Protein AF-W6U6S0-F1 (afdb_monomer_lite)

Organism: Echinococcus granulosus (NCBI:txid6210)

Secondary structure (DSSP, 8-state):
-PPEEP-STT--PEE-S--EE-TTT--EE-GGGSS--HHHHHHHTTTS----HHHHTT---S----------PPP--PPPS--SPEEEE-S-HHHHHHHHHHH-GGGTTTEEEE---------SSHHHHHHHHHHHHHHHHTS-EEE----EE-GGGTT-EETTHHHHHHHHHHHHHHHTTTS---

InterPro domains:
  IPR002637 RdgB/HAM1 [PF01725] (88-170)
  IPR002637 RdgB/HAM1 [PTHR11067] (85-178)
  IPR011011 Zinc finger, FYVE/PHD-type [SSF57903] (11-62)
  IPR029001 Inosine triphosphate pyrophosphatase-like [G3DSA:3.90.950.10] (84-182)
  IPR029001 Inosine triphosphate pyrophosphatase-like [SSF52972] (84-177)

Sequence (186 aa):
MSGISCGRVGCQFPIKSDRIVCCECSTAFHPECSDLCPEDYATKCGKGDWYCAICTAATTPIGDCAIGVATAKRTDAAPPPHLLPISYVTSNPNKLRETMEILGKEYVGMLRQVDVELAEYQGSSAEEIARVKCEQAARMVGGAVLVEDTCLAFDALKGLPGPYIKWFLRAVGPEELGVWLEVDIC

Foldseek 3Di:
DDAQFAPQVPGPDGDDDFWAAALVPRGTHDPVSAPDDPVVSVVRRPPSPDHGPVRVVVDDDPDDDDDDDDDDDDDPDDDDDAQDAAEEEDPDVVVVVVVDVVVDPVCPNRHDYDHDDFDQDDDPAPVVRLVVRLVVVCVVVVDHYDYDADFDADVVVVGPPGSCVVVVCVPQNPVVVVVVVVPDPD

Structure (mmCIF, N/CA/C/O backbone):
data_AF-W6U6S0-F1
#
_entry.id   AF-W6U6S0-F1
#
loop_
_atom_site.group_PDB
_atom_site.id
_atom_site.type_symbol
_atom_site.label_atom_id
_atom_site.label_alt_id
_atom_site.label_comp_id
_atom_site.label_asym_id
_atom_site.label_entity_id
_atom_site.label_seq_id
_atom_site.pdbx_PDB_ins_code
_atom_site.Cartn_x
_atom_site.Cartn_y
_atom_site.Cartn_z
_atom_site.occupancy
_atom_site.B_iso_or_equiv
_atom_site.auth_seq_id
_atom_site.auth_comp_id
_atom_site.auth_asym_id
_atom_site.auth_atom_id
_atom_site.pdbx_PDB_model_num
ATOM 1 N N . MET A 1 1 ? -33.539 -5.412 1.067 1.00 46.12 1 MET A N 1
ATOM 2 C CA . MET A 1 1 ? -33.563 -5.585 2.534 1.00 46.12 1 MET A CA 1
ATOM 3 C C . MET A 1 1 ? -32.527 -4.641 3.110 1.00 46.12 1 MET A C 1
ATOM 5 O O . MET A 1 1 ? -31.366 -4.759 2.743 1.00 46.12 1 MET A O 1
ATOM 9 N N . SER A 1 2 ? -32.946 -3.650 3.893 1.00 53.91 2 SER A N 1
ATOM 10 C CA . SER A 1 2 ? -32.040 -2.665 4.492 1.00 53.91 2 SER A CA 1
ATOM 11 C C . SER A 1 2 ? -31.115 -3.373 5.485 1.00 53.91 2 SER A C 1
ATOM 13 O O . SER A 1 2 ? -31.597 -3.999 6.426 1.00 53.91 2 SER A O 1
ATOM 15 N N . GLY A 1 3 ? -29.806 -3.357 5.225 1.00 66.75 3 GLY A N 1
ATOM 16 C CA . GLY A 1 3 ? -28.811 -3.979 6.099 1.00 66.75 3 GLY A CA 1
ATOM 17 C C . GLY A 1 3 ? -28.733 -3.275 7.454 1.00 66.75 3 GLY A C 1
ATOM 18 O O . GLY A 1 3 ? -29.038 -2.089 7.562 1.00 66.75 3 GLY A O 1
ATOM 19 N N . ILE A 1 4 ? -28.323 -4.003 8.491 1.00 80.44 4 ILE A N 1
ATOM 20 C CA . ILE A 1 4 ? -28.114 -3.433 9.826 1.00 80.44 4 ILE A CA 1
ATOM 21 C C . ILE A 1 4 ? -26.820 -2.614 9.789 1.00 80.44 4 ILE A C 1
ATOM 23 O O . ILE A 1 4 ? -25.780 -3.117 9.363 1.00 80.44 4 ILE A O 1
ATOM 27 N N . SER A 1 5 ? -26.883 -1.353 10.208 1.00 84.62 5 SER A N 1
ATOM 28 C CA . SER A 1 5 ? -25.716 -0.473 10.297 1.00 84.62 5 SER A CA 1
ATOM 29 C C . SER A 1 5 ? -24.920 -0.741 11.572 1.00 84.62 5 SER A C 1
ATOM 31 O O . SER A 1 5 ? -25.499 -0.975 12.634 1.00 84.62 5 SER A O 1
ATOM 33 N N . CYS A 1 6 ? -23.596 -0.658 11.478 1.00 86.50 6 CYS A N 1
ATOM 34 C CA . CYS A 1 6 ? -22.720 -0.731 12.639 1.00 86.50 6 CYS A CA 1
ATOM 35 C C . CYS A 1 6 ? -22.808 0.537 13.500 1.00 86.50 6 CYS A C 1
ATOM 37 O O . CYS A 1 6 ? -22.855 1.648 12.979 1.00 86.50 6 CYS A O 1
ATOM 39 N N . GLY A 1 7 ? -22.788 0.368 14.822 1.00 81.31 7 GLY A N 1
ATOM 40 C CA . GLY A 1 7 ? -22.775 1.458 15.799 1.00 81.31 7 GLY A CA 1
ATOM 41 C C . GLY A 1 7 ? -21.436 2.164 15.990 1.00 81.31 7 GLY A C 1
ATOM 42 O O . GLY A 1 7 ? -21.367 3.134 16.743 1.00 81.31 7 GLY A O 1
ATOM 43 N N . ARG A 1 8 ? -20.354 1.681 15.367 1.00 84.19 8 ARG A N 1
ATOM 44 C CA . ARG A 1 8 ? -19.037 2.312 15.473 1.00 84.19 8 ARG A CA 1
ATOM 45 C C . ARG A 1 8 ? -19.048 3.619 14.697 1.00 84.19 8 ARG A C 1
ATOM 47 O O . ARG A 1 8 ? -19.345 3.639 13.503 1.00 84.19 8 ARG A O 1
ATOM 54 N N . VAL A 1 9 ? -18.666 4.701 15.369 1.00 78.44 9 VAL A N 1
ATOM 55 C CA . VAL A 1 9 ? -18.512 6.016 14.741 1.00 78.44 9 VAL A CA 1
ATOM 56 C C . VAL A 1 9 ? -17.564 5.895 13.543 1.00 78.44 9 VAL A C 1
ATOM 58 O O . VAL A 1 9 ? -16.440 5.420 13.685 1.00 78.44 9 VAL A O 1
ATOM 61 N N . GLY A 1 10 ? -18.038 6.290 12.359 1.00 74.19 10 GLY A N 1
ATOM 62 C CA . GLY A 1 10 ? -17.271 6.249 11.110 1.00 74.19 10 GLY A CA 1
ATOM 63 C C . GLY A 1 10 ? -17.350 4.940 10.313 1.00 74.19 10 GLY A C 1
ATOM 64 O O . GLY A 1 10 ? -16.877 4.913 9.178 1.00 74.19 10 GLY A O 1
ATOM 65 N N . CYS A 1 11 ? -17.971 3.873 10.829 1.00 77.56 11 CYS A N 1
ATOM 66 C CA . CYS A 1 11 ? -18.171 2.647 10.052 1.00 77.56 11 CYS A CA 1
ATOM 67 C C . CYS A 1 11 ? -19.321 2.818 9.046 1.00 77.56 11 CYS A C 1
ATOM 69 O O . CYS A 1 11 ? -20.456 3.094 9.428 1.00 77.56 11 CYS A O 1
ATOM 71 N N . GLN A 1 12 ? -19.031 2.639 7.753 1.00 82.50 12 GLN A N 1
ATOM 72 C CA . GLN A 1 12 ? -20.012 2.780 6.664 1.00 82.50 12 GLN A CA 1
ATOM 73 C C . GLN A 1 12 ? -20.453 1.436 6.067 1.00 82.50 12 GLN A C 1
ATOM 75 O O . GLN A 1 12 ? -21.291 1.393 5.166 1.00 82.50 12 GLN A O 1
ATOM 80 N N . PHE A 1 13 ? -19.896 0.325 6.553 1.00 79.44 13 PHE A N 1
ATOM 81 C CA . PHE A 1 13 ? -20.171 -0.997 6.003 1.00 79.44 13 PHE A CA 1
ATOM 82 C C . PHE A 1 13 ? -21.424 -1.621 6.644 1.00 79.44 13 PHE A C 1
ATOM 84 O O . PHE A 1 13 ? -21.599 -1.548 7.861 1.00 79.44 13 PHE A O 1
ATOM 91 N N . PRO A 1 14 ? -22.309 -2.264 5.863 1.00 83.69 14 PRO A N 1
ATOM 92 C CA . PRO A 1 14 ? -23.453 -2.985 6.415 1.00 83.69 14 PRO A CA 1
ATOM 93 C C . PRO A 1 14 ? -23.016 -4.302 7.076 1.00 83.69 14 PRO A C 1
ATOM 95 O O . PRO A 1 14 ? -22.115 -4.988 6.588 1.00 83.69 14 PRO A O 1
ATOM 98 N N . ILE A 1 15 ? -23.679 -4.685 8.167 1.00 82.94 15 ILE A N 1
ATOM 99 C CA . ILE A 1 15 ? -23.481 -5.971 8.853 1.00 82.94 15 ILE A CA 1
ATOM 100 C C . ILE A 1 15 ? -24.162 -7.081 8.039 1.00 82.94 15 ILE A C 1
ATOM 102 O O . ILE A 1 15 ? -25.365 -7.004 7.776 1.00 82.94 15 ILE A O 1
ATOM 106 N N . LYS A 1 16 ? -23.403 -8.112 7.638 1.00 77.50 16 LYS A N 1
ATOM 107 C CA . LYS A 1 16 ? -23.879 -9.187 6.742 1.00 77.50 16 LYS A CA 1
ATOM 108 C C . LYS A 1 16 ? -24.243 -10.503 7.444 1.00 77.50 16 LYS A C 1
ATOM 110 O O . LYS A 1 16 ? -25.159 -11.172 6.979 1.00 77.50 16 LYS A O 1
ATOM 115 N N . SER A 1 17 ? -23.581 -10.863 8.544 1.00 70.69 17 SER A N 1
ATOM 116 C CA . SER A 1 17 ? -23.869 -12.100 9.294 1.00 70.69 17 SER A CA 1
ATOM 117 C C . SER A 1 17 ? -23.504 -11.957 10.770 1.00 70.69 17 SER A C 1
ATOM 119 O O . SER A 1 17 ? -24.388 -11.885 11.623 1.00 70.69 17 SER A O 1
ATOM 121 N N . ASP A 1 18 ? -22.210 -11.839 11.049 1.00 80.75 18 ASP A N 1
ATOM 122 C CA . ASP A 1 18 ? -21.651 -11.876 12.395 1.00 80.75 18 ASP A CA 1
ATOM 123 C C . ASP A 1 18 ? -21.716 -10.494 13.043 1.00 80.75 18 ASP A C 1
ATOM 125 O O . ASP A 1 18 ? -21.315 -9.486 12.451 1.00 80.75 18 ASP A O 1
ATOM 129 N N . ARG A 1 19 ? -22.279 -10.426 14.254 1.00 84.25 19 ARG A N 1
ATOM 130 C CA . ARG A 1 19 ? -22.477 -9.162 14.973 1.00 84.25 19 ARG A CA 1
ATOM 131 C C . ARG A 1 19 ? -22.451 -9.346 16.477 1.00 84.25 19 ARG A C 1
ATOM 133 O O . ARG A 1 19 ? -23.039 -10.286 17.000 1.00 84.25 19 ARG A O 1
ATOM 140 N N . ILE A 1 20 ? -21.856 -8.386 17.166 1.00 85.94 20 ILE A N 1
ATOM 141 C CA . ILE A 1 20 ? -21.986 -8.240 18.615 1.00 85.94 20 ILE A CA 1
ATOM 142 C C . ILE A 1 20 ? -23.001 -7.148 18.899 1.00 85.94 20 ILE A C 1
ATOM 144 O O . ILE A 1 20 ? -23.132 -6.195 18.135 1.00 85.94 20 ILE A O 1
ATOM 148 N N . VAL A 1 21 ? -23.724 -7.287 20.001 1.00 86.38 21 VAL A N 1
ATOM 149 C CA . VAL A 1 21 ? -24.701 -6.302 20.448 1.00 86.38 21 VAL A CA 1
ATOM 150 C C . VAL A 1 21 ? -24.268 -5.784 21.811 1.00 86.38 21 VAL A C 1
ATOM 152 O O . VAL A 1 21 ? -23.983 -6.579 22.703 1.00 86.38 21 VAL A O 1
ATOM 155 N N . CYS A 1 22 ? -24.203 -4.460 21.960 1.00 83.00 22 CYS A N 1
ATOM 156 C CA . CYS A 1 22 ? -23.953 -3.836 23.258 1.00 83.00 22 CYS A CA 1
ATOM 157 C C . CYS A 1 22 ? -25.113 -4.120 24.209 1.00 83.00 22 CYS A C 1
ATOM 159 O O . CYS A 1 22 ? -26.273 -3.944 23.841 1.00 83.00 22 CYS A O 1
ATOM 161 N N . CYS A 1 23 ? -24.805 -4.502 25.439 1.00 84.25 23 CYS A N 1
ATOM 162 C CA . CYS A 1 23 ? -25.814 -4.922 26.409 1.00 84.25 23 CYS A CA 1
ATOM 163 C C . CYS A 1 23 ? -26.618 -3.755 26.977 1.00 84.25 23 CYS A C 1
ATOM 165 O O . CYS A 1 23 ? -27.772 -3.931 27.344 1.00 84.25 23 CYS A O 1
ATOM 167 N N . GLU A 1 24 ? -26.036 -2.559 26.967 1.00 82.31 24 GLU A N 1
ATOM 168 C CA . GLU A 1 24 ? -26.692 -1.344 27.442 1.00 82.31 24 GLU A CA 1
ATOM 169 C C . GLU A 1 24 ? -27.551 -0.701 26.343 1.00 82.31 24 GLU A C 1
ATOM 171 O O . GLU A 1 24 ? -28.758 -0.533 26.480 1.00 82.31 24 GLU A O 1
ATOM 176 N N . CYS A 1 25 ? -26.945 -0.365 25.200 1.00 83.19 25 CYS A N 1
ATOM 177 C CA . CYS A 1 25 ? -27.621 0.395 24.143 1.00 83.19 25 CYS A CA 1
ATOM 178 C C . CYS A 1 25 ? -28.207 -0.467 23.017 1.00 83.19 25 CYS A C 1
ATOM 180 O O . CYS A 1 25 ? -28.728 0.076 22.042 1.00 83.19 25 CYS A O 1
ATOM 182 N N . SER A 1 26 ? -28.085 -1.796 23.100 1.00 85.44 26 SER A N 1
ATOM 183 C CA . SER A 1 26 ? -28.566 -2.758 22.091 1.00 85.44 26 SER A CA 1
ATOM 184 C C . SER A 1 26 ? -28.078 -2.495 20.658 1.00 85.44 26 SER A C 1
ATOM 186 O O . SER A 1 26 ? -28.643 -3.000 19.688 1.00 85.44 26 SER A O 1
ATOM 188 N N . THR A 1 27 ? -27.017 -1.703 20.495 1.00 85.81 27 THR A N 1
ATOM 189 C CA . THR A 1 27 ? -26.492 -1.345 19.176 1.00 85.81 27 THR A CA 1
ATOM 190 C C . THR A 1 27 ? -25.612 -2.472 18.645 1.00 85.81 27 THR A C 1
ATOM 192 O O . THR A 1 27 ? -24.834 -3.058 19.399 1.00 85.81 27 THR A O 1
ATOM 195 N N . ALA A 1 28 ? -25.742 -2.778 17.351 1.00 87.38 28 ALA A N 1
ATOM 196 C CA . ALA A 1 28 ? -24.992 -3.837 16.686 1.00 87.38 28 ALA A CA 1
ATOM 197 C C . ALA A 1 28 ? -23.633 -3.335 16.172 1.00 87.38 28 ALA A C 1
ATOM 199 O O . ALA A 1 28 ? -23.529 -2.247 15.604 1.00 87.38 28 ALA A O 1
ATOM 200 N N . PHE A 1 29 ? -22.597 -4.149 16.328 1.00 87.94 29 PHE A N 1
ATOM 201 C CA . PHE A 1 29 ? -21.232 -3.873 15.895 1.00 87.94 29 PHE A CA 1
ATOM 202 C C . PHE A 1 29 ? -20.684 -5.055 15.104 1.00 87.94 29 PHE A C 1
ATOM 204 O O . PHE A 1 29 ? -21.008 -6.206 15.406 1.00 87.94 29 PHE A O 1
ATOM 211 N N . HIS A 1 30 ? -19.843 -4.779 14.104 1.00 86.06 30 HIS A N 1
ATOM 212 C CA . HIS A 1 30 ? -19.024 -5.833 13.510 1.00 86.06 30 HIS A CA 1
ATOM 213 C C . HIS A 1 30 ? -18.029 -6.390 14.538 1.00 86.06 30 HIS A C 1
ATOM 215 O O . HIS A 1 30 ? -17.623 -5.637 15.429 1.00 86.06 30 HIS A O 1
ATOM 221 N N . PRO A 1 31 ? -17.591 -7.653 14.396 1.00 81.75 31 PRO A N 1
ATOM 222 C CA . PRO A 1 31 ? -16.497 -8.217 15.187 1.00 81.75 31 PRO A CA 1
ATOM 223 C C . PRO A 1 31 ? -15.270 -7.293 15.229 1.00 81.75 31 PRO A C 1
ATOM 225 O O . PRO A 1 31 ? -14.836 -6.885 16.303 1.00 81.75 31 PRO A O 1
ATOM 228 N N . GLU A 1 32 ? -14.804 -6.850 14.063 1.00 80.56 32 GLU A N 1
ATOM 229 C CA . GLU A 1 32 ? -13.662 -5.947 13.865 1.00 80.56 32 GLU A CA 1
ATOM 230 C C . GLU A 1 32 ? -13.920 -4.495 14.307 1.00 80.56 32 GLU A C 1
ATOM 232 O O . GLU A 1 32 ? -13.005 -3.673 14.406 1.00 80.56 32 GLU A O 1
ATOM 237 N N . CYS A 1 33 ? -15.187 -4.156 14.546 1.00 83.75 33 CYS A N 1
ATOM 238 C CA . CYS A 1 33 ? -15.605 -2.860 15.068 1.00 83.75 33 CYS A CA 1
ATOM 239 C C . CYS A 1 33 ? -15.830 -2.861 16.581 1.00 83.75 33 CYS A C 1
ATOM 241 O O . CYS A 1 33 ? -16.118 -1.800 17.137 1.00 83.75 33 CYS A O 1
ATOM 243 N N . SER A 1 34 ? -15.717 -4.022 17.223 1.00 79.44 34 SER A N 1
ATOM 244 C CA . SER A 1 34 ? -15.708 -4.167 18.674 1.00 79.44 34 SER A CA 1
ATOM 245 C C . SER A 1 34 ? -14.269 -4.219 19.190 1.00 79.44 34 SER A C 1
ATOM 247 O O . SER A 1 34 ? -13.378 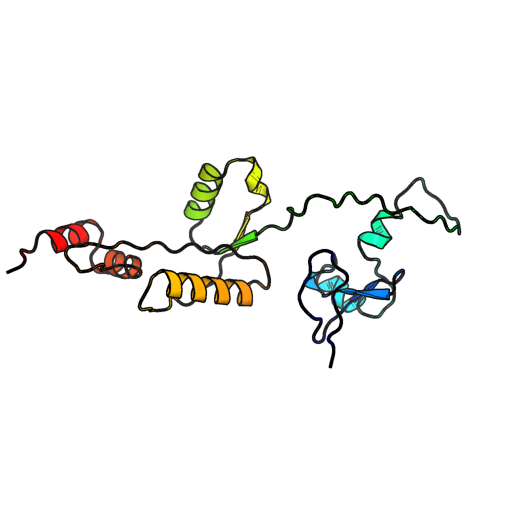-4.686 18.489 1.00 79.44 34 SER A O 1
ATOM 249 N N . ASP A 1 35 ? -14.044 -3.791 20.431 1.00 76.00 35 ASP A N 1
ATOM 250 C CA . ASP A 1 35 ? -12.732 -3.894 21.088 1.00 76.00 35 ASP A CA 1
ATOM 251 C C . ASP A 1 35 ? -12.493 -5.291 21.704 1.00 76.00 35 ASP A C 1
ATOM 253 O O . ASP A 1 35 ? -11.721 -5.442 22.649 1.00 76.00 35 ASP A O 1
ATOM 257 N N . LEU A 1 36 ? -13.204 -6.320 21.228 1.00 74.12 36 LEU A N 1
ATOM 258 C CA . LEU A 1 36 ? -13.054 -7.691 21.712 1.00 74.12 36 LEU A CA 1
ATOM 259 C C . LEU A 1 36 ? -11.943 -8.422 20.962 1.00 74.12 36 LEU A C 1
ATOM 261 O O . LEU A 1 36 ? -11.855 -8.366 19.737 1.00 74.12 36 LEU A O 1
ATOM 265 N N . CYS A 1 37 ? -11.143 -9.185 21.704 1.00 73.06 37 CYS A N 1
ATOM 266 C CA . CYS A 1 37 ? -10.244 -10.170 21.116 1.00 73.06 37 CYS A CA 1
ATOM 267 C C . CYS A 1 37 ? -11.049 -11.296 20.429 1.00 73.06 37 CYS A C 1
ATOM 269 O O . CYS A 1 37 ? -12.176 -11.586 20.852 1.00 73.06 37 CYS A O 1
ATOM 271 N N . PRO A 1 38 ? -10.489 -11.976 19.412 1.00 72.88 38 PRO A N 1
ATOM 272 C CA . PRO A 1 38 ? -11.163 -13.072 18.709 1.00 72.88 38 PRO A CA 1
ATOM 273 C C . PRO A 1 38 ? -11.669 -14.202 19.622 1.00 72.88 38 PRO A C 1
ATOM 275 O O . PRO A 1 38 ? -12.746 -14.752 19.388 1.00 72.88 38 PRO A O 1
ATOM 278 N N . GLU A 1 39 ? -10.935 -14.530 20.686 1.00 75.00 39 GLU A N 1
ATOM 279 C CA . GLU A 1 39 ? -11.312 -15.568 21.653 1.00 75.00 39 GLU A CA 1
ATOM 280 C C . GLU A 1 39 ? -12.537 -15.150 22.489 1.00 75.00 39 GLU A C 1
ATOM 282 O O . GLU A 1 39 ? -1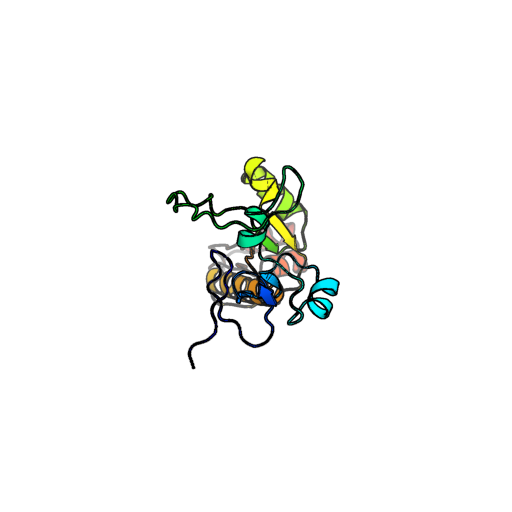3.438 -15.951 22.756 1.00 75.00 39 GLU A O 1
ATOM 287 N N . ASP A 1 40 ? -12.607 -13.868 22.851 1.00 76.12 40 ASP A N 1
ATOM 288 C CA . ASP A 1 40 ? -13.716 -13.286 23.609 1.00 76.12 40 ASP A CA 1
ATOM 289 C C . ASP A 1 40 ? -14.963 -13.068 22.744 1.00 76.12 40 ASP A C 1
ATOM 291 O O . ASP A 1 40 ? -16.088 -13.139 23.246 1.00 76.12 40 ASP A O 1
ATOM 295 N N . TYR A 1 41 ? -14.792 -12.818 21.443 1.00 78.81 41 TYR A N 1
ATOM 296 C CA . TYR A 1 41 ? -15.903 -12.674 20.501 1.00 78.81 41 TYR A CA 1
ATOM 297 C C . TYR A 1 41 ? -16.828 -13.894 20.563 1.00 78.81 41 TYR A C 1
ATOM 299 O O . TYR A 1 41 ? -18.035 -13.761 20.777 1.00 78.81 41 TYR A O 1
ATOM 307 N N . ALA A 1 42 ? -16.251 -15.092 20.436 1.00 78.19 42 ALA A N 1
ATOM 308 C CA . ALA A 1 42 ? -17.006 -16.342 20.414 1.00 78.19 42 ALA A CA 1
ATOM 309 C C . ALA A 1 42 ? -17.770 -16.587 21.725 1.00 78.19 42 ALA A C 1
ATOM 311 O O . ALA A 1 42 ? -18.842 -17.195 21.725 1.00 78.19 42 ALA A O 1
ATOM 312 N N . THR A 1 43 ? -17.235 -16.107 22.850 1.00 78.06 43 THR A N 1
ATOM 313 C CA . THR A 1 43 ? -17.853 -16.308 24.162 1.00 78.06 43 THR A CA 1
ATOM 314 C C . THR A 1 43 ? -18.920 -15.269 24.482 1.00 78.06 43 THR A C 1
ATOM 316 O O . THR A 1 43 ? -19.925 -15.652 25.082 1.00 78.06 43 THR A O 1
ATOM 319 N N . LYS A 1 44 ? -18.742 -14.006 24.071 1.00 73.38 44 LYS A N 1
ATOM 320 C CA . LYS A 1 44 ? -19.622 -12.873 24.419 1.00 73.38 44 LYS A CA 1
ATOM 321 C C . LYS A 1 44 ? -20.685 -12.556 23.363 1.00 73.38 44 LYS A C 1
ATOM 323 O O . LYS A 1 44 ? -21.683 -11.904 23.680 1.00 73.38 44 LYS A O 1
ATOM 328 N N . CYS A 1 45 ? -20.518 -13.019 22.124 1.00 75.12 45 CYS A N 1
ATOM 329 C CA . CYS A 1 45 ? -21.484 -12.795 21.049 1.00 75.12 45 CYS A CA 1
ATOM 330 C C . CYS A 1 45 ? -22.882 -13.316 21.435 1.00 75.12 45 CYS A C 1
ATOM 332 O O . CYS A 1 45 ? -23.085 -14.508 21.655 1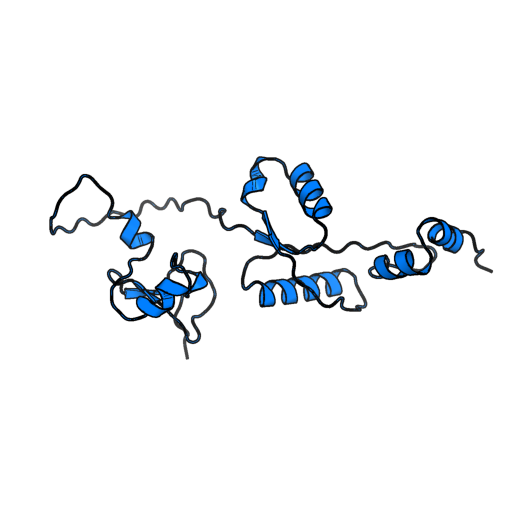.00 75.12 45 CYS A O 1
ATOM 334 N N . GLY A 1 46 ? -23.856 -12.403 21.534 1.00 64.81 46 GLY A N 1
ATOM 335 C CA . GLY A 1 46 ? -25.251 -12.721 21.858 1.00 64.81 46 GLY A CA 1
ATOM 336 C C . GLY A 1 46 ? -25.531 -13.074 23.323 1.00 64.81 46 GLY A C 1
ATOM 337 O O . GLY A 1 46 ? -26.664 -13.440 23.626 1.00 64.81 46 GLY A O 1
ATOM 338 N N . LYS A 1 47 ? -24.544 -12.966 24.227 1.00 65.81 47 LYS A N 1
ATOM 339 C CA . LYS A 1 47 ? -24.689 -13.404 25.629 1.00 65.81 47 LYS A CA 1
ATOM 340 C C . LYS A 1 47 ? -25.013 -12.322 26.651 1.00 65.81 47 LYS A C 1
ATOM 342 O O . LYS A 1 47 ? -25.360 -12.668 27.769 1.00 65.81 47 LYS A O 1
ATOM 347 N N . GLY A 1 48 ? -24.968 -11.043 26.288 1.00 64.69 48 GLY A N 1
ATOM 348 C CA . GLY A 1 48 ? -25.304 -9.988 27.248 1.00 64.69 48 GLY A CA 1
ATOM 349 C C . GLY A 1 48 ? -24.139 -9.535 28.145 1.00 64.69 48 GLY A C 1
ATOM 350 O O . GLY A 1 48 ? -24.371 -8.757 29.062 1.00 64.69 48 GLY A O 1
ATOM 351 N N . ASP A 1 49 ? -22.900 -9.940 27.834 1.00 70.25 49 ASP A N 1
ATOM 352 C CA . ASP A 1 49 ? -21.708 -9.689 28.663 1.00 70.25 49 ASP A CA 1
ATOM 353 C C . ASP A 1 49 ? -20.668 -8.757 27.993 1.00 70.25 49 ASP A C 1
ATOM 355 O O . ASP A 1 49 ? -19.455 -8.917 28.168 1.00 70.25 49 ASP A O 1
ATOM 359 N N . TRP A 1 50 ? -21.111 -7.794 27.173 1.00 83.50 50 TRP A N 1
ATOM 360 C CA . TRP A 1 50 ? -20.227 -6.816 26.522 1.00 83.50 50 TRP A CA 1
ATOM 361 C C . TRP A 1 50 ? -20.839 -5.415 26.377 1.00 83.50 50 TRP A C 1
ATOM 363 O O . TRP A 1 50 ? -21.946 -5.228 25.874 1.00 83.50 50 TRP A O 1
ATOM 373 N N . TYR A 1 51 ? -20.055 -4.399 26.723 1.00 83.25 51 TYR A N 1
ATOM 374 C CA . TYR A 1 51 ? -20.437 -2.994 26.625 1.00 83.25 51 TYR A CA 1
ATOM 375 C C . TYR A 1 51 ? -19.586 -2.295 25.563 1.00 83.25 51 TYR A C 1
ATOM 377 O O . TYR A 1 51 ? -18.366 -2.456 25.528 1.00 83.25 51 TYR A O 1
ATOM 385 N N . CYS A 1 52 ? -20.223 -1.519 24.682 1.00 81.62 52 CYS A N 1
ATOM 386 C CA . CYS A 1 52 ? -19.496 -0.762 23.667 1.00 81.62 52 CYS A CA 1
ATOM 387 C C . CYS A 1 52 ? -18.715 0.390 24.295 1.00 81.62 52 CYS A C 1
ATOM 389 O O . CYS A 1 52 ? -19.117 0.916 25.327 1.00 81.62 52 CYS A O 1
ATOM 391 N N . ALA A 1 53 ? -17.657 0.850 23.626 1.00 76.31 53 ALA A N 1
ATOM 392 C CA . ALA A 1 53 ? -16.815 1.944 24.110 1.00 76.31 53 ALA A CA 1
ATOM 393 C C . ALA A 1 53 ? -17.602 3.208 24.512 1.00 76.31 53 ALA A C 1
ATOM 395 O O . ALA A 1 53 ? -17.218 3.893 25.452 1.00 76.31 53 ALA A O 1
ATOM 396 N N . ILE A 1 54 ? -18.732 3.488 23.851 1.00 78.19 54 ILE A N 1
ATOM 397 C CA . ILE A 1 54 ? -19.615 4.615 24.192 1.00 78.19 54 ILE A CA 1
ATOM 398 C C . ILE A 1 54 ? -20.264 4.404 25.567 1.00 78.19 54 ILE A C 1
ATOM 400 O O . ILE A 1 54 ? -20.290 5.321 26.383 1.00 78.19 54 ILE A O 1
ATOM 404 N N . CYS A 1 55 ? -20.776 3.200 25.827 1.00 78.00 55 CYS A N 1
ATOM 405 C CA . CYS A 1 55 ? -21.396 2.852 27.103 1.00 78.00 55 CYS A CA 1
ATOM 406 C C . CYS A 1 55 ? -20.341 2.675 28.202 1.00 78.00 55 CYS A C 1
ATOM 408 O O . CYS A 1 55 ? -20.548 3.153 29.308 1.00 78.00 55 CYS A O 1
ATOM 410 N N . THR A 1 56 ? -19.189 2.079 27.888 1.00 75.31 56 THR A N 1
ATOM 411 C CA . THR A 1 56 ? -18.092 1.847 28.838 1.00 75.31 56 THR A CA 1
ATOM 412 C C . THR A 1 56 ? -17.422 3.150 29.285 1.00 75.31 56 THR A C 1
ATOM 414 O O . THR A 1 56 ? -17.130 3.313 30.470 1.00 75.31 56 THR A O 1
ATOM 417 N N . ALA A 1 57 ? -17.226 4.114 28.376 1.00 64.00 57 ALA A N 1
ATOM 418 C CA . ALA A 1 57 ? -16.659 5.428 28.701 1.00 64.00 57 ALA A CA 1
ATOM 419 C C . ALA A 1 57 ? -17.564 6.273 29.614 1.00 64.00 57 ALA A C 1
ATOM 421 O O . ALA A 1 57 ? -17.089 7.209 30.252 1.00 64.00 57 ALA A O 1
ATOM 422 N N . ALA A 1 58 ? -18.850 5.931 29.720 1.00 54.66 58 ALA A N 1
ATOM 423 C CA . ALA A 1 58 ? -19.759 6.551 30.677 1.00 54.66 58 ALA A CA 1
ATOM 424 C C . ALA A 1 58 ? -19.605 5.999 32.116 1.00 54.66 58 ALA A C 1
ATOM 426 O O . ALA A 1 58 ? -20.252 6.519 33.022 1.00 54.66 58 ALA A O 1
ATOM 427 N N . THR A 1 59 ? -18.769 4.972 32.352 1.00 51.88 59 THR A N 1
ATOM 428 C CA . THR A 1 59 ? -18.840 4.111 33.559 1.00 51.88 59 THR A CA 1
ATOM 429 C C . THR A 1 59 ? -17.548 3.914 34.381 1.00 51.88 59 THR A C 1
ATOM 431 O O . THR A 1 59 ? -17.461 2.944 35.127 1.00 51.88 59 THR A O 1
ATOM 434 N N . THR A 1 60 ? -16.540 4.795 34.360 1.00 43.62 60 THR A N 1
ATOM 435 C CA . THR A 1 60 ? -15.311 4.586 35.183 1.00 43.62 60 THR A CA 1
ATOM 436 C C . THR A 1 60 ? -14.867 5.840 35.969 1.00 43.62 60 THR A C 1
ATOM 438 O O . THR A 1 60 ? -15.059 6.944 35.470 1.00 43.62 60 THR A O 1
ATOM 441 N N . PRO A 1 61 ? -14.213 5.728 37.151 1.00 47.97 61 PRO A N 1
ATOM 442 C CA . PRO A 1 61 ? -14.853 5.503 38.455 1.00 47.97 61 PRO A CA 1
ATOM 443 C C . PRO A 1 61 ? -14.366 6.480 39.560 1.00 47.97 61 PRO A C 1
ATOM 445 O O . PRO A 1 61 ? -13.174 6.729 39.719 1.00 47.97 61 PRO A O 1
ATOM 448 N N . ILE A 1 62 ? -15.264 6.901 40.451 1.00 34.22 62 ILE A N 1
ATOM 449 C CA . ILE A 1 62 ? -14.979 6.751 41.886 1.00 34.22 62 ILE A CA 1
ATOM 450 C C . ILE A 1 62 ? -15.934 5.643 42.322 1.00 34.22 62 ILE A C 1
ATOM 452 O O . ILE A 1 62 ? -17.140 5.764 42.115 1.00 34.22 62 ILE A O 1
ATOM 456 N N . GLY A 1 63 ? -15.371 4.520 42.768 1.00 38.22 63 GLY A N 1
ATOM 457 C CA . GLY A 1 63 ? -16.115 3.304 43.087 1.00 38.22 63 GLY A CA 1
ATOM 458 C C . GLY A 1 63 ? -17.203 3.559 44.124 1.00 38.22 63 GLY A C 1
ATOM 459 O O . GLY A 1 63 ? -16.941 4.124 45.180 1.00 38.22 63 GLY A O 1
ATOM 460 N N . ASP A 1 64 ? -18.444 3.242 43.774 1.00 39.38 64 ASP A N 1
ATOM 461 C CA . ASP A 1 64 ? -19.188 2.066 44.247 1.00 39.38 64 ASP A CA 1
ATOM 462 C C . ASP A 1 64 ? -20.686 2.267 43.927 1.00 39.38 64 ASP A C 1
ATOM 464 O O . ASP A 1 64 ? -21.168 3.393 43.840 1.00 39.38 64 ASP A O 1
ATOM 468 N N . CYS A 1 65 ? -21.398 1.163 43.675 1.00 45.81 65 CYS A N 1
ATOM 469 C CA . CYS A 1 65 ? -22.828 1.024 43.335 1.00 45.81 65 CYS A CA 1
ATOM 470 C C . CYS A 1 65 ? -23.746 2.269 43.431 1.00 45.81 65 CYS A C 1
ATOM 472 O O . CYS A 1 65 ? -23.991 2.738 44.537 1.00 45.81 65 CYS A O 1
ATOM 474 N N . ALA A 1 66 ? -24.446 2.641 42.343 1.00 33.84 66 ALA A N 1
ATOM 475 C CA . ALA A 1 66 ? -25.857 3.075 42.406 1.00 33.84 66 ALA A CA 1
ATOM 476 C C . ALA A 1 66 ? -26.521 3.274 41.028 1.00 33.84 66 ALA A C 1
ATOM 478 O O . ALA A 1 66 ? -25.965 3.856 40.103 1.00 33.84 66 ALA A O 1
ATOM 479 N N . ILE A 1 67 ? -27.780 2.838 40.978 1.00 48.84 67 ILE A N 1
ATOM 480 C CA . ILE A 1 67 ? -28.864 3.249 40.079 1.00 48.84 67 ILE A CA 1
ATOM 481 C C . ILE A 1 67 ? -28.890 4.781 39.940 1.00 48.84 67 ILE A C 1
ATOM 483 O O . ILE A 1 67 ? -28.894 5.471 40.957 1.00 48.84 67 ILE A O 1
ATOM 487 N N . GLY A 1 68 ? -29.026 5.325 38.727 1.00 31.47 68 GLY A N 1
ATOM 488 C CA . GLY A 1 68 ? -29.377 6.743 38.598 1.00 31.47 68 GLY A CA 1
ATOM 489 C C . GLY A 1 68 ? -29.037 7.390 37.266 1.00 31.47 68 GLY A C 1
ATOM 490 O O . GLY A 1 68 ? -27.900 7.756 37.008 1.00 31.47 68 GLY A O 1
ATOM 491 N N . VAL A 1 69 ? -30.074 7.581 36.459 1.00 48.66 69 VAL A N 1
ATOM 492 C CA . VAL A 1 69 ? -30.115 8.362 35.220 1.00 48.66 69 VAL A CA 1
ATOM 493 C C . VAL A 1 69 ? -29.536 9.769 35.409 1.00 48.66 69 VAL A C 1
ATOM 495 O O . VAL A 1 69 ? -29.983 10.509 36.283 1.00 48.66 69 VAL A O 1
ATOM 498 N N . ALA A 1 70 ? -28.663 10.197 34.496 1.00 32.25 70 ALA A N 1
ATOM 499 C CA . ALA A 1 70 ? -28.493 11.611 34.175 1.00 32.25 70 ALA A CA 1
ATOM 500 C C . ALA A 1 70 ? -28.154 11.771 32.688 1.00 32.25 70 ALA A C 1
ATOM 502 O O . ALA A 1 70 ? -27.120 11.333 32.193 1.00 32.25 70 ALA A O 1
ATOM 503 N N . THR A 1 71 ? -29.077 12.400 31.968 1.00 42.66 71 THR A N 1
ATOM 504 C CA . THR A 1 71 ? -28.974 12.786 30.562 1.00 42.66 71 THR A CA 1
ATOM 505 C C . THR A 1 71 ? -27.781 13.720 30.343 1.00 42.66 71 THR A C 1
ATOM 507 O O . THR A 1 71 ? -27.878 14.924 30.596 1.00 42.66 71 THR A O 1
ATOM 510 N N . ALA A 1 72 ? -26.660 13.190 29.855 1.00 35.19 72 ALA A N 1
ATOM 511 C CA . ALA A 1 72 ? -25.542 14.005 29.399 1.00 35.19 72 ALA A CA 1
ATOM 512 C C . ALA A 1 72 ? -25.892 14.633 28.040 1.00 35.19 72 ALA A C 1
ATOM 514 O O . ALA A 1 72 ? -26.042 13.961 27.018 1.00 35.19 72 ALA A O 1
ATOM 515 N N . LYS A 1 73 ? -26.077 15.953 28.066 1.00 32.97 73 LYS A N 1
ATOM 516 C CA . LYS A 1 73 ? -26.279 16.820 26.904 1.00 32.97 73 LYS A CA 1
ATOM 517 C C . LYS A 1 73 ? -25.113 16.640 25.927 1.00 32.97 73 LYS A C 1
ATOM 519 O O . LYS A 1 73 ? -23.960 16.791 26.319 1.00 32.97 73 LYS A O 1
ATOM 524 N N . ARG A 1 74 ? -25.440 16.366 24.660 1.00 36.06 74 ARG A N 1
ATOM 525 C CA . ARG A 1 74 ? -24.510 16.422 23.526 1.00 36.06 74 ARG A CA 1
ATOM 526 C C . ARG A 1 74 ? -23.767 17.758 23.546 1.00 36.06 74 ARG A C 1
ATOM 528 O O . ARG A 1 74 ? -24.390 18.809 23.417 1.00 36.06 74 ARG A O 1
ATOM 535 N N . THR A 1 75 ? -22.454 17.709 23.710 1.00 35.28 75 THR A N 1
ATOM 536 C CA . THR A 1 75 ? -21.566 18.761 23.229 1.00 35.28 75 THR A CA 1
ATOM 537 C C . THR A 1 75 ? -21.131 18.342 21.830 1.00 35.28 75 THR A C 1
ATOM 539 O O . THR A 1 75 ? -20.553 17.276 21.641 1.00 35.28 75 THR A O 1
ATOM 542 N N . ASP A 1 76 ? -21.467 19.153 20.830 1.00 41.16 76 ASP A N 1
ATOM 543 C CA . ASP A 1 76 ? -21.234 18.892 19.402 1.00 41.16 76 ASP A CA 1
ATOM 544 C C . ASP A 1 76 ? -19.749 18.987 18.984 1.00 41.16 76 ASP A C 1
ATOM 546 O O . ASP A 1 76 ? -19.424 19.395 17.872 1.00 41.16 76 ASP A O 1
ATOM 550 N N . ALA A 1 77 ? -18.817 18.606 19.858 1.00 44.66 77 ALA A N 1
ATOM 551 C CA . ALA A 1 77 ? -17.401 18.523 19.532 1.00 44.66 77 ALA A CA 1
ATOM 552 C C . ALA A 1 77 ? -17.019 17.051 19.350 1.00 44.66 77 ALA A C 1
ATOM 554 O O . ALA A 1 77 ? -16.730 16.338 20.311 1.00 44.66 77 ALA A O 1
ATOM 555 N N . ALA A 1 78 ? -17.054 16.592 18.098 1.00 38.78 78 ALA A N 1
ATOM 556 C CA . ALA A 1 78 ? -16.524 15.290 17.720 1.00 38.78 78 ALA A CA 1
ATOM 557 C C . ALA A 1 78 ? -15.034 15.191 18.118 1.00 38.78 78 ALA A C 1
ATOM 559 O O . ALA A 1 78 ? -14.282 16.139 17.873 1.00 38.78 78 ALA A O 1
ATOM 560 N N . PRO A 1 79 ? -14.579 14.067 18.698 1.00 40.00 79 PRO A N 1
ATOM 561 C CA . PRO A 1 79 ? -13.154 13.823 18.862 1.00 40.00 79 PRO A CA 1
ATOM 562 C C . PRO A 1 79 ? -12.502 13.686 17.471 1.00 40.00 79 PRO A C 1
ATOM 564 O O . PRO A 1 79 ? -13.149 13.196 16.539 1.00 40.00 79 PRO A O 1
ATOM 567 N N . PRO A 1 80 ? -11.248 14.134 17.290 1.00 37.41 80 PRO A N 1
ATOM 568 C CA . PRO A 1 80 ? -10.598 14.122 15.986 1.00 37.41 80 PRO A CA 1
ATOM 569 C C . PRO A 1 80 ? -10.463 12.688 15.409 1.00 37.41 80 PRO A C 1
ATOM 571 O O . PRO A 1 80 ? -10.165 11.751 16.149 1.00 37.41 80 PRO A O 1
ATOM 574 N N . PRO A 1 81 ? -10.680 12.484 14.094 1.00 43.84 81 PRO A N 1
ATOM 575 C CA . PRO A 1 81 ? -11.012 11.181 13.491 1.00 43.84 81 PRO A CA 1
ATOM 576 C C . PRO A 1 81 ? -9.838 10.210 13.229 1.00 43.84 81 PRO A C 1
ATOM 578 O O . PRO A 1 81 ? -10.006 9.245 12.488 1.00 43.84 81 PRO A O 1
ATOM 581 N N . HIS A 1 82 ? -8.640 10.436 13.767 1.00 44.25 82 HIS A N 1
ATOM 582 C CA . HIS A 1 82 ? -7.406 9.854 13.214 1.00 44.25 82 HIS A CA 1
ATOM 583 C C . HIS A 1 82 ? -6.573 9.064 14.229 1.00 44.25 82 HIS A C 1
ATOM 585 O O . HIS A 1 82 ? -5.521 9.525 14.645 1.00 44.25 82 HIS A O 1
ATOM 591 N N . LEU A 1 83 ? -7.008 7.856 14.606 1.00 49.09 83 LEU A N 1
ATOM 592 C CA . LEU A 1 83 ? -6.179 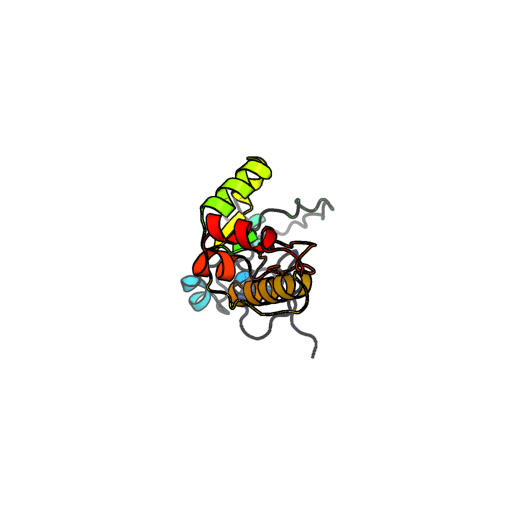6.926 15.396 1.00 49.09 83 LEU A CA 1
ATOM 593 C C . LEU A 1 83 ? -6.414 5.437 15.065 1.00 49.09 83 LEU A C 1
ATOM 595 O O . LEU A 1 83 ? -6.195 4.574 15.910 1.00 49.09 83 LEU A O 1
ATOM 599 N N . LEU A 1 84 ? -6.843 5.099 13.843 1.00 59.22 84 LEU A N 1
ATOM 600 C CA . LEU A 1 84 ? -6.709 3.715 13.375 1.00 59.22 84 LEU A CA 1
ATOM 601 C C . LEU A 1 84 ? -5.404 3.578 12.589 1.00 59.22 84 LEU A C 1
ATOM 603 O O . LEU A 1 84 ? -5.194 4.371 11.670 1.00 59.22 84 LEU A O 1
ATOM 607 N N . PRO A 1 85 ? -4.533 2.608 12.926 1.00 73.69 85 PRO A N 1
ATOM 608 C CA . PRO A 1 85 ? -3.321 2.385 12.160 1.00 73.69 85 PRO A CA 1
ATOM 609 C C . PRO A 1 85 ? -3.698 1.927 10.746 1.00 73.69 85 PRO A C 1
ATOM 611 O O . PRO A 1 85 ? -4.326 0.884 10.562 1.00 73.69 85 PRO A O 1
ATOM 614 N N . ILE A 1 86 ? -3.329 2.721 9.744 1.00 87.88 86 ILE A N 1
ATOM 615 C CA . ILE A 1 86 ? -3.430 2.369 8.330 1.00 87.88 86 ILE A CA 1
ATOM 616 C C . ILE A 1 86 ? -2.410 1.262 8.063 1.00 87.88 86 ILE A C 1
ATOM 618 O O . ILE A 1 86 ? -1.235 1.360 8.430 1.00 87.88 86 ILE A O 1
ATOM 622 N N . SER A 1 87 ? -2.859 0.188 7.424 1.00 90.19 87 SER A N 1
ATOM 623 C CA . SER A 1 87 ? -1.997 -0.943 7.100 1.00 90.19 87 SER A CA 1
ATOM 624 C C . SER A 1 87 ? -1.136 -0.615 5.885 1.00 90.19 87 SER A C 1
ATOM 626 O O . SER A 1 87 ? -1.635 -0.545 4.766 1.00 90.19 87 SER A O 1
ATOM 628 N N . TYR A 1 88 ? 0.156 -0.407 6.102 1.00 91.06 88 TYR A N 1
ATOM 629 C CA . TYR A 1 88 ? 1.146 -0.199 5.056 1.00 91.06 88 TYR A CA 1
ATOM 630 C C . TYR A 1 88 ? 1.576 -1.557 4.496 1.00 91.06 88 TYR A C 1
ATOM 632 O O . TYR A 1 88 ? 2.306 -2.307 5.153 1.00 91.06 88 TYR A O 1
ATOM 640 N N . VAL A 1 89 ? 1.102 -1.897 3.299 1.00 91.44 89 VAL A N 1
ATOM 641 C CA . VAL A 1 89 ? 1.301 -3.230 2.727 1.00 91.44 89 VAL A CA 1
ATOM 642 C C . VAL A 1 89 ? 2.609 -3.277 1.944 1.00 91.44 89 VAL A C 1
ATOM 644 O O . VAL A 1 89 ? 2.704 -2.765 0.828 1.00 91.44 89 VAL A O 1
ATOM 647 N N . THR A 1 90 ? 3.634 -3.876 2.550 1.00 87.25 90 THR A N 1
ATOM 648 C CA . THR A 1 90 ? 4.968 -4.038 1.957 1.00 87.25 90 THR A CA 1
ATOM 649 C C . THR A 1 90 ? 5.714 -5.205 2.595 1.00 87.25 90 THR A C 1
ATOM 651 O O . THR A 1 90 ? 5.705 -5.374 3.817 1.00 87.25 90 THR A O 1
ATOM 654 N N . SER A 1 91 ? 6.458 -5.944 1.775 1.00 81.62 91 SER A N 1
ATOM 655 C CA . SER A 1 91 ? 7.453 -6.916 2.236 1.00 81.62 91 SER A CA 1
ATOM 656 C C . SER A 1 91 ? 8.835 -6.287 2.471 1.00 81.62 91 SER A C 1
ATOM 658 O O . SER A 1 91 ? 9.689 -6.891 3.115 1.00 81.62 91 SER A O 1
ATOM 660 N N . ASN A 1 92 ? 9.078 -5.059 1.987 1.00 81.00 92 ASN A N 1
ATOM 661 C CA . ASN A 1 92 ? 10.350 -4.356 2.175 1.00 81.00 92 ASN A CA 1
ATOM 662 C C . ASN A 1 92 ? 10.269 -3.387 3.373 1.00 81.00 92 ASN A C 1
ATOM 664 O O . ASN A 1 92 ? 9.640 -2.330 3.246 1.00 81.00 92 ASN A O 1
ATOM 668 N N . PRO A 1 93 ? 10.943 -3.678 4.503 1.00 77.56 93 PRO A N 1
ATOM 669 C CA . PRO A 1 93 ? 10.912 -2.821 5.690 1.00 77.56 93 PRO A CA 1
ATOM 670 C C . PRO A 1 93 ? 11.594 -1.461 5.473 1.00 77.56 93 PRO A C 1
ATOM 672 O O . PRO A 1 93 ? 11.259 -0.493 6.155 1.00 77.56 93 PRO A O 1
ATOM 675 N N . ASN A 1 94 ? 12.512 -1.347 4.503 1.00 82.56 94 ASN A N 1
ATOM 676 C CA . ASN A 1 94 ? 13.163 -0.072 4.192 1.00 82.56 94 ASN A CA 1
ATOM 677 C C . ASN A 1 94 ? 12.164 0.949 3.627 1.00 82.56 94 ASN A C 1
ATOM 679 O O . ASN A 1 94 ? 12.263 2.121 3.968 1.00 82.56 94 ASN A O 1
ATOM 683 N N . LYS A 1 95 ? 11.154 0.504 2.863 1.00 82.50 95 LYS A N 1
ATOM 684 C CA . LYS A 1 95 ? 10.109 1.391 2.318 1.00 82.50 95 LYS A CA 1
ATOM 685 C C . LYS A 1 95 ? 9.281 2.047 3.418 1.00 82.50 95 LYS A C 1
ATOM 687 O O . LYS A 1 95 ? 8.996 3.241 3.359 1.00 82.50 95 LYS A O 1
ATOM 692 N N . LEU A 1 96 ? 8.930 1.274 4.450 1.00 83.75 96 LEU A N 1
ATOM 693 C CA . LEU A 1 96 ? 8.244 1.815 5.619 1.00 83.75 96 LEU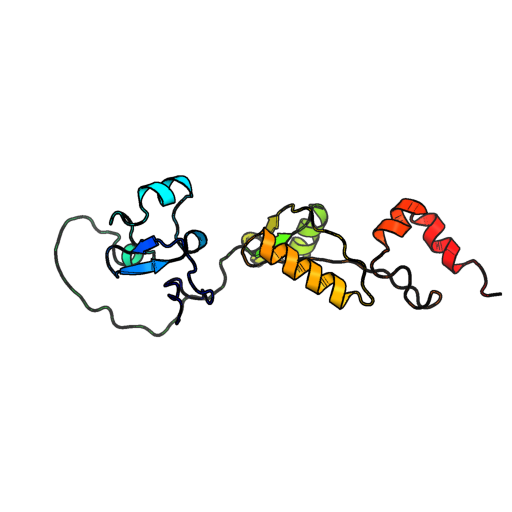 A CA 1
ATOM 694 C C . LEU A 1 96 ? 9.137 2.827 6.338 1.00 83.75 96 LEU A C 1
ATOM 696 O O . LEU A 1 96 ? 8.672 3.916 6.648 1.00 83.75 96 LEU A O 1
ATOM 700 N N . ARG A 1 97 ? 10.412 2.488 6.578 1.00 83.31 97 ARG A N 1
ATOM 701 C CA . ARG A 1 97 ? 11.362 3.393 7.242 1.00 83.31 97 ARG A CA 1
ATOM 702 C C . ARG A 1 97 ? 11.485 4.725 6.499 1.00 83.31 97 ARG A C 1
ATOM 704 O O . ARG A 1 97 ? 11.299 5.764 7.118 1.00 83.31 97 ARG A O 1
ATOM 711 N N . GLU A 1 98 ? 11.733 4.687 5.193 1.00 85.62 98 GLU A N 1
ATOM 712 C CA . GLU A 1 98 ? 11.837 5.886 4.348 1.00 85.62 98 GLU A CA 1
ATOM 713 C C . GLU A 1 98 ? 10.538 6.701 4.372 1.00 85.62 98 GLU A C 1
ATOM 715 O O . GLU A 1 98 ? 10.567 7.912 4.571 1.00 85.62 98 GLU A O 1
ATOM 720 N N . THR A 1 99 ? 9.382 6.038 4.267 1.00 87.25 99 THR A N 1
ATOM 721 C CA . THR A 1 99 ? 8.077 6.710 4.362 1.00 87.25 99 THR A CA 1
ATOM 722 C C . THR A 1 99 ? 7.904 7.408 5.714 1.00 87.25 99 THR A C 1
ATOM 724 O O . THR A 1 99 ? 7.446 8.546 5.766 1.00 87.25 99 THR A O 1
ATOM 727 N N . MET A 1 100 ? 8.293 6.763 6.815 1.00 85.56 100 MET A N 1
ATOM 728 C CA . MET A 1 100 ? 8.213 7.347 8.158 1.00 85.56 100 MET A CA 1
ATOM 729 C C . MET A 1 100 ? 9.169 8.529 8.342 1.00 85.56 100 MET A C 1
ATOM 731 O O . MET A 1 100 ? 8.821 9.500 9.012 1.00 85.56 100 MET A O 1
ATOM 735 N N . GLU A 1 101 ? 10.363 8.463 7.753 1.00 86.44 101 GLU A N 1
ATOM 736 C CA . GLU A 1 101 ? 11.323 9.570 7.758 1.00 86.44 101 GLU A CA 1
ATOM 737 C C . GLU A 1 101 ? 10.788 10.779 6.981 1.00 86.44 101 GLU A C 1
ATOM 739 O O . GLU A 1 101 ? 10.929 11.908 7.451 1.00 86.44 101 GLU A O 1
ATOM 744 N N . ILE A 1 102 ? 10.125 10.544 5.843 1.00 88.94 102 ILE A N 1
ATOM 745 C CA . ILE A 1 102 ? 9.518 11.595 5.014 1.00 88.94 102 ILE A CA 1
ATOM 746 C C . ILE A 1 102 ? 8.296 12.217 5.701 1.00 88.94 102 ILE A C 1
ATOM 748 O O . ILE A 1 102 ? 8.158 13.439 5.714 1.00 88.94 102 ILE A O 1
ATOM 752 N N . LEU A 1 103 ? 7.404 11.394 6.261 1.00 85.50 103 LEU A N 1
ATOM 753 C CA . LEU A 1 103 ? 6.179 11.872 6.911 1.00 85.50 103 LEU A CA 1
ATOM 754 C C . LEU A 1 103 ? 6.469 12.554 8.253 1.00 85.50 103 LEU A C 1
ATOM 756 O O . LEU A 1 103 ? 5.782 13.500 8.624 1.00 85.50 103 LEU A O 1
ATOM 760 N N . GLY A 1 104 ? 7.497 12.105 8.971 1.00 84.00 104 GLY A N 1
ATOM 761 C CA . GLY A 1 104 ? 7.888 12.659 10.260 1.00 84.00 104 GLY A CA 1
ATOM 762 C C . GLY A 1 104 ? 7.301 11.912 11.461 1.00 84.00 104 GLY A C 1
ATOM 763 O O . GLY A 1 104 ? 6.389 11.088 11.371 1.00 84.00 104 GLY A O 1
ATOM 764 N N . LYS A 1 105 ? 7.865 12.210 12.640 1.00 75.38 105 LYS A N 1
ATOM 765 C CA . LYS A 1 105 ? 7.640 11.457 13.890 1.00 75.38 105 LYS A CA 1
ATOM 766 C C . LYS A 1 105 ? 6.187 11.462 14.378 1.00 75.38 105 LYS A C 1
ATOM 768 O O . LYS A 1 105 ? 5.796 10.561 15.113 1.00 75.38 105 LYS A O 1
ATOM 773 N N . GLU A 1 106 ? 5.400 12.452 13.973 1.00 78.69 106 GLU A N 1
ATOM 774 C CA . GLU A 1 106 ? 3.984 12.589 14.330 1.00 78.69 106 GLU A CA 1
ATOM 775 C C . GLU A 1 106 ? 3.085 11.500 13.712 1.00 78.69 106 GLU A C 1
ATOM 777 O O . GLU A 1 106 ? 2.050 11.177 14.291 1.00 78.69 106 GLU A O 1
ATOM 782 N N . TYR A 1 107 ? 3.514 10.854 12.619 1.00 78.69 107 TYR A N 1
ATOM 783 C CA . TYR A 1 107 ? 2.744 9.804 11.931 1.00 78.69 107 TYR A CA 1
ATOM 784 C C . TYR A 1 107 ? 3.208 8.375 12.250 1.00 78.69 107 TYR A C 1
ATOM 786 O O . TYR A 1 107 ? 2.628 7.411 11.749 1.00 78.69 107 TYR A O 1
ATOM 794 N N . VAL A 1 108 ? 4.214 8.198 13.115 1.00 69.56 108 VAL A N 1
ATOM 795 C CA . VAL A 1 108 ? 4.801 6.876 13.422 1.00 69.56 108 VAL A CA 1
ATOM 796 C C . VAL A 1 108 ? 3.776 5.909 14.021 1.00 69.56 108 VAL A C 1
ATOM 798 O O . VAL A 1 108 ? 3.813 4.716 13.738 1.00 69.56 108 VAL A O 1
ATOM 801 N N . GLY A 1 109 ? 2.824 6.418 14.807 1.00 72.94 109 GLY A N 1
ATOM 802 C CA . GLY A 1 109 ? 1.738 5.611 15.374 1.00 72.94 109 GLY A CA 1
ATOM 803 C C . GLY A 1 109 ? 0.596 5.300 14.399 1.00 72.94 109 GLY A C 1
ATOM 804 O O . GLY A 1 109 ? -0.292 4.524 14.743 1.00 72.94 109 GLY A O 1
ATOM 805 N N . MET A 1 110 ? 0.593 5.904 13.205 1.00 82.44 110 MET A N 1
ATOM 806 C CA . MET A 1 110 ? -0.515 5.810 12.249 1.00 82.44 110 MET A CA 1
ATOM 807 C C . MET A 1 110 ? -0.315 4.752 11.168 1.00 82.44 110 MET A C 1
ATOM 809 O O . MET A 1 110 ? -1.293 4.392 10.522 1.00 82.44 110 MET A O 1
ATOM 813 N N . LEU A 1 111 ? 0.902 4.250 10.948 1.00 85.94 111 LEU A N 1
ATOM 814 C CA . LEU A 1 111 ? 1.166 3.221 9.941 1.00 85.94 111 LEU A CA 1
ATOM 815 C C . LEU A 1 111 ? 1.624 1.923 10.605 1.00 85.94 111 LEU A C 1
ATOM 817 O O . LEU A 1 111 ? 2.537 1.916 11.429 1.00 85.94 111 LEU A O 1
ATOM 821 N N . ARG A 1 112 ? 1.024 0.805 10.198 1.00 85.06 112 ARG A N 1
ATOM 822 C CA . ARG A 1 112 ? 1.435 -0.543 10.602 1.00 85.06 112 ARG A CA 1
ATOM 823 C C . ARG A 1 112 ? 1.864 -1.327 9.376 1.00 85.06 112 ARG A C 1
ATOM 825 O O . ARG A 1 112 ? 1.067 -1.486 8.461 1.00 85.06 112 ARG A O 1
ATOM 832 N N . GLN A 1 113 ? 3.080 -1.867 9.374 1.00 85.50 113 GLN A N 1
ATOM 833 C CA . GLN A 1 113 ? 3.499 -2.764 8.301 1.00 85.50 113 GLN A CA 1
ATOM 834 C C . GLN A 1 113 ? 2.671 -4.048 8.315 1.00 85.50 113 GLN A C 1
ATOM 836 O O . GLN A 1 113 ? 2.507 -4.682 9.363 1.00 85.50 113 GLN A O 1
ATOM 841 N N . VAL A 1 114 ? 2.186 -4.438 7.142 1.00 87.81 114 VAL A N 1
ATOM 842 C CA . VAL A 1 114 ? 1.562 -5.737 6.908 1.00 87.81 114 VAL A CA 1
ATOM 843 C C . VAL A 1 114 ? 2.232 -6.362 5.694 1.00 87.81 114 VAL A C 1
ATOM 845 O O . VAL A 1 114 ? 2.284 -5.758 4.625 1.00 87.81 114 VAL A O 1
ATOM 848 N N . ASP A 1 115 ? 2.763 -7.565 5.872 1.00 85.81 115 ASP A N 1
ATOM 849 C CA . ASP A 1 115 ? 3.304 -8.352 4.772 1.00 85.81 115 ASP A CA 1
ATOM 850 C C . ASP A 1 115 ? 2.189 -9.240 4.218 1.00 85.81 115 ASP A C 1
ATOM 852 O O . ASP A 1 115 ? 1.679 -10.126 4.907 1.00 85.81 115 ASP A O 1
ATOM 856 N N . VAL A 1 116 ? 1.750 -8.932 3.000 1.00 81.75 116 VAL A N 1
ATOM 857 C CA . VAL A 1 116 ? 0.729 -9.689 2.278 1.00 81.75 116 VAL A CA 1
ATOM 858 C C . VAL A 1 116 ? 1.246 -9.934 0.876 1.00 81.75 116 VAL A C 1
ATOM 860 O O . VAL A 1 116 ? 1.640 -8.998 0.176 1.00 81.75 116 VAL A O 1
ATOM 863 N N . GLU A 1 117 ? 1.193 -11.188 0.444 1.00 77.81 117 GLU A N 1
ATOM 864 C CA . GLU A 1 117 ? 1.504 -11.543 -0.931 1.00 77.81 117 GLU A CA 1
ATOM 865 C C . GLU A 1 117 ? 0.358 -11.085 -1.843 1.00 77.81 117 GLU A C 1
ATOM 867 O O . GLU A 1 117 ? -0.733 -11.659 -1.869 1.00 77.81 117 GLU A O 1
ATOM 872 N N . LEU A 1 118 ? 0.594 -9.982 -2.552 1.00 81.00 118 LEU A N 1
ATOM 873 C CA . LEU A 1 118 ? -0.325 -9.435 -3.540 1.00 81.00 118 LEU A CA 1
ATOM 874 C C . LEU A 1 118 ? 0.080 -9.913 -4.931 1.00 81.00 118 LEU A C 1
ATOM 876 O O . LEU A 1 118 ? 1.262 -9.944 -5.271 1.00 81.00 118 LEU A O 1
ATOM 880 N N . ALA A 1 119 ? -0.915 -10.241 -5.751 1.00 76.88 119 ALA A N 1
ATOM 881 C CA . ALA A 1 119 ? -0.676 -10.546 -7.152 1.00 76.88 119 ALA A CA 1
ATOM 882 C C . ALA A 1 119 ? -0.221 -9.271 -7.881 1.00 76.88 119 ALA A C 1
ATOM 884 O O . ALA A 1 119 ? -0.861 -8.224 -7.768 1.00 76.88 119 ALA A O 1
ATOM 885 N N . GLU A 1 120 ? 0.879 -9.352 -8.631 1.00 76.50 120 GLU A N 1
ATOM 886 C CA . GLU A 1 120 ? 1.326 -8.260 -9.499 1.00 76.50 120 GLU A CA 1
ATOM 887 C C . GLU A 1 120 ? 0.512 -8.289 -10.797 1.00 76.50 120 GLU A C 1
ATOM 889 O O . GLU A 1 120 ? 0.750 -9.115 -11.680 1.00 76.50 120 GLU A O 1
ATOM 894 N N . TYR A 1 121 ? -0.484 -7.407 -10.898 1.00 77.94 121 TYR A N 1
ATOM 895 C CA . TYR A 1 121 ? -1.298 -7.283 -12.104 1.00 77.94 121 TYR A CA 1
ATOM 896 C C . TYR A 1 121 ? -0.516 -6.601 -13.222 1.00 77.94 121 TYR A C 1
ATOM 898 O O . TYR A 1 121 ? 0.158 -5.594 -13.014 1.00 77.94 121 TYR A O 1
ATOM 906 N N . GLN A 1 122 ? -0.656 -7.140 -14.431 1.00 78.25 122 GLN A N 1
ATOM 907 C CA . GLN A 1 122 ? -0.205 -6.483 -15.650 1.00 78.25 122 GLN A CA 1
ATOM 908 C C . GLN A 1 122 ? -1.342 -5.608 -16.166 1.00 78.25 122 GLN A C 1
ATOM 910 O O . GLN A 1 122 ? -2.469 -6.078 -16.318 1.00 78.25 122 GLN A O 1
ATOM 915 N N . GLY A 1 123 ? -1.048 -4.340 -16.413 1.00 75.69 123 GLY A N 1
ATOM 916 C CA . GLY A 1 123 ? -2.030 -3.356 -16.844 1.00 75.69 123 GLY A CA 1
ATOM 917 C C . GLY A 1 123 ? -1.455 -2.414 -17.888 1.00 75.69 123 GLY A C 1
ATOM 918 O O . GLY A 1 123 ? -0.239 -2.327 -18.087 1.00 75.69 123 GLY A O 1
ATOM 919 N N . SER A 1 124 ? -2.359 -1.713 -18.561 1.00 70.94 124 SER A N 1
ATOM 920 C CA . SER A 1 124 ? -2.029 -0.697 -19.563 1.00 70.94 124 SER A CA 1
ATOM 921 C C . SER A 1 124 ? -1.479 0.588 -18.941 1.00 70.94 124 SER A C 1
ATOM 923 O O . SER A 1 124 ? -0.743 1.317 -19.603 1.00 70.94 124 SER A O 1
ATOM 925 N N . SER A 1 125 ? -1.829 0.875 -17.684 1.00 80.44 125 SER A N 1
ATOM 926 C CA . SER A 1 125 ? -1.385 2.066 -16.961 1.00 80.44 125 SER A CA 1
ATOM 927 C C . SER A 1 125 ? -0.961 1.739 -15.528 1.00 80.44 125 SER A C 1
ATOM 929 O O . SER A 1 125 ? -1.477 0.817 -14.896 1.00 80.44 125 SER A O 1
ATOM 931 N N . ALA A 1 126 ? -0.022 2.524 -14.996 1.00 82.44 126 ALA A N 1
ATOM 932 C CA . ALA A 1 126 ? 0.434 2.394 -13.612 1.00 82.44 126 ALA A CA 1
ATOM 933 C C . ALA A 1 126 ? -0.692 2.656 -12.596 1.00 82.44 126 ALA A C 1
ATOM 935 O O . ALA A 1 126 ? -0.758 2.000 -11.562 1.00 82.44 126 ALA A O 1
ATOM 936 N N . GLU A 1 127 ? -1.602 3.585 -12.906 1.00 85.06 127 GLU A N 1
ATOM 937 C CA . GLU A 1 127 ? -2.746 3.919 -12.052 1.00 85.06 127 GLU A CA 1
ATOM 938 C C . GLU A 1 127 ? -3.711 2.738 -11.902 1.00 85.06 127 GLU A C 1
ATOM 940 O O . GLU A 1 127 ? -4.154 2.432 -10.795 1.00 85.06 127 GLU A O 1
ATOM 945 N N . GLU A 1 128 ? -4.010 2.042 -13.003 1.00 85.81 128 GLU A N 1
ATOM 946 C CA . GLU A 1 128 ? -4.876 0.863 -12.991 1.00 85.81 128 GLU A CA 1
ATOM 947 C C . GLU A 1 128 ? -4.268 -0.253 -12.134 1.00 85.81 128 GLU A C 1
ATOM 949 O O . GLU A 1 128 ? -4.949 -0.818 -11.276 1.00 85.81 128 GLU A O 1
ATOM 954 N N . ILE A 1 129 ? -2.969 -0.510 -12.304 1.00 86.94 129 ILE A N 1
ATOM 955 C CA . ILE A 1 129 ? -2.234 -1.514 -11.524 1.00 86.94 129 ILE A CA 1
ATOM 956 C C . ILE A 1 129 ? -2.269 -1.161 -10.031 1.00 86.94 129 ILE A C 1
ATOM 958 O O . ILE A 1 129 ? -2.665 -1.997 -9.214 1.00 86.94 129 ILE A O 1
ATOM 962 N N . ALA A 1 130 ? -1.946 0.088 -9.679 1.00 88.25 130 ALA A N 1
ATOM 963 C CA . ALA A 1 130 ? -1.934 0.554 -8.294 1.00 88.25 130 ALA A CA 1
ATOM 964 C C . ALA A 1 130 ? -3.324 0.486 -7.647 1.00 88.25 130 ALA A C 1
ATOM 966 O O . ALA A 1 130 ? -3.465 0.071 -6.491 1.00 88.25 130 ALA A O 1
ATOM 967 N N . ARG A 1 131 ? -4.375 0.836 -8.397 1.00 89.38 131 ARG A N 1
ATOM 968 C CA . ARG A 1 131 ? -5.759 0.736 -7.931 1.00 89.38 131 ARG A CA 1
ATOM 969 C C . ARG A 1 131 ? -6.147 -0.709 -7.636 1.00 89.38 131 ARG A C 1
ATOM 971 O O . ARG A 1 131 ? -6.647 -0.984 -6.547 1.00 89.38 131 ARG A 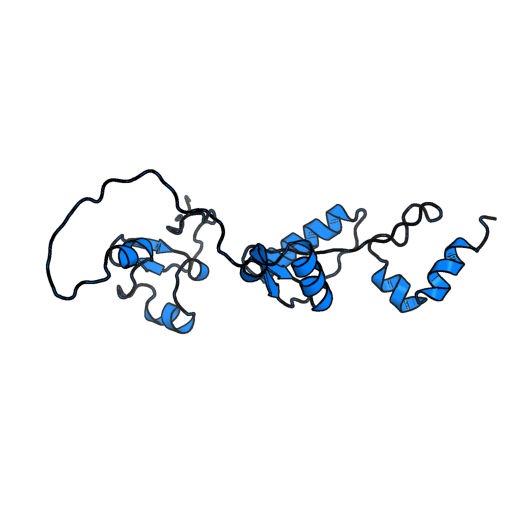O 1
ATOM 978 N N . VAL A 1 132 ? -5.914 -1.627 -8.574 1.00 89.62 132 VAL A N 1
ATOM 979 C CA . VAL A 1 132 ? -6.266 -3.045 -8.395 1.00 89.62 132 VAL A CA 1
ATOM 980 C C . VAL A 1 132 ? -5.473 -3.651 -7.234 1.00 89.62 132 VAL A C 1
ATOM 982 O O . VAL A 1 132 ? -6.045 -4.366 -6.406 1.00 89.62 132 VAL A O 1
ATOM 985 N N . LYS A 1 133 ? -4.187 -3.301 -7.105 1.00 89.19 133 LYS A N 1
ATOM 986 C CA . LYS A 1 133 ? -3.347 -3.695 -5.968 1.00 89.19 133 LYS A CA 1
ATOM 987 C C . LYS A 1 133 ? -3.927 -3.207 -4.640 1.00 89.19 133 LYS A C 1
ATOM 989 O O . LYS A 1 133 ? -4.030 -3.988 -3.694 1.00 89.19 133 LYS A O 1
ATOM 994 N N . CYS A 1 134 ? -4.340 -1.942 -4.576 1.00 91.62 134 CYS A N 1
ATOM 995 C CA . CYS A 1 134 ? -4.951 -1.350 -3.387 1.00 91.62 134 CYS A CA 1
ATOM 996 C C . CYS A 1 134 ? -6.277 -2.035 -3.027 1.00 91.62 134 CYS A C 1
ATOM 998 O O . CYS A 1 134 ? -6.497 -2.400 -1.873 1.00 91.62 134 CYS A O 1
ATOM 1000 N N . GLU A 1 135 ? -7.141 -2.281 -4.015 1.00 90.56 135 GLU A N 1
ATOM 1001 C CA . GLU A 1 135 ? -8.414 -2.977 -3.806 1.00 90.56 135 GLU A CA 1
ATOM 1002 C C . GLU A 1 135 ? -8.204 -4.412 -3.298 1.00 90.56 135 GLU A C 1
ATOM 1004 O O . GLU A 1 135 ? -8.908 -4.852 -2.385 1.00 90.56 135 GLU A O 1
ATOM 1009 N N . GLN A 1 136 ? -7.226 -5.142 -3.843 1.00 89.88 136 GLN A N 1
ATOM 1010 C CA . GLN A 1 136 ? -6.882 -6.479 -3.358 1.00 89.88 136 GLN A CA 1
ATOM 1011 C C . GLN A 1 136 ? -6.329 -6.433 -1.929 1.00 89.88 136 GLN A C 1
ATOM 1013 O O . GLN A 1 136 ? -6.778 -7.205 -1.080 1.00 89.88 136 GLN A O 1
ATOM 1018 N N . ALA A 1 137 ? -5.413 -5.508 -1.644 1.00 89.56 137 ALA A N 1
ATOM 1019 C CA . ALA A 1 137 ? -4.861 -5.312 -0.309 1.00 89.56 137 ALA A CA 1
ATOM 1020 C C . ALA A 1 137 ? -5.960 -5.017 0.720 1.00 89.56 137 ALA A C 1
ATOM 1022 O O . ALA A 1 137 ? -6.009 -5.657 1.769 1.00 89.56 137 ALA A O 1
ATOM 1023 N N . ALA A 1 138 ? -6.891 -4.119 0.393 1.00 89.56 138 ALA A N 1
ATOM 1024 C CA . ALA A 1 138 ? -8.011 -3.770 1.262 1.00 89.56 138 ALA A CA 1
ATOM 1025 C C . ALA A 1 138 ? -8.902 -4.984 1.559 1.00 89.56 138 ALA A C 1
ATOM 1027 O O . ALA A 1 138 ? -9.322 -5.179 2.700 1.00 89.56 138 ALA A O 1
ATOM 1028 N N . ARG A 1 139 ? -9.162 -5.831 0.551 1.00 87.81 139 ARG A N 1
ATOM 1029 C CA . ARG A 1 139 ? -9.945 -7.068 0.719 1.00 87.81 139 ARG A CA 1
ATOM 1030 C C . ARG A 1 139 ? -9.240 -8.091 1.607 1.00 87.81 139 ARG A C 1
ATOM 1032 O O . ARG A 1 139 ? -9.915 -8.755 2.384 1.00 87.81 139 ARG A O 1
ATOM 1039 N N . MET A 1 140 ? -7.920 -8.226 1.488 1.00 85.75 140 MET A N 1
ATOM 1040 C CA . MET A 1 140 ? -7.139 -9.195 2.268 1.00 85.75 140 MET A CA 1
ATOM 1041 C C . MET A 1 140 ? -6.925 -8.740 3.715 1.00 85.75 140 MET A C 1
ATOM 1043 O O . MET A 1 140 ? -6.981 -9.559 4.627 1.00 85.75 140 MET A O 1
ATOM 1047 N N . VAL A 1 141 ? -6.703 -7.442 3.928 1.00 84.69 141 VAL A N 1
ATOM 1048 C CA . VAL A 1 141 ? -6.479 -6.857 5.259 1.00 84.69 141 VAL A CA 1
ATOM 1049 C C . VAL A 1 141 ? -7.796 -6.604 6.003 1.00 84.69 141 VAL A C 1
ATOM 1051 O O . VAL A 1 141 ? -7.818 -6.634 7.230 1.00 84.69 141 VAL A O 1
ATOM 1054 N N . GLY A 1 142 ? -8.898 -6.356 5.286 1.00 81.06 142 GLY A N 1
ATOM 1055 C CA . GLY A 1 142 ? -10.202 -6.068 5.890 1.00 81.06 142 GLY A CA 1
ATOM 1056 C C . GLY A 1 142 ? -10.294 -4.672 6.517 1.00 81.06 142 GLY A C 1
ATOM 1057 O O . GLY A 1 142 ? -11.047 -4.469 7.466 1.00 81.06 142 GLY A O 1
ATOM 1058 N N . GLY A 1 143 ? -9.521 -3.702 6.018 1.00 83.44 143 GLY A N 1
ATOM 1059 C CA . GLY A 1 143 ? -9.439 -2.368 6.613 1.00 83.44 143 GLY A CA 1
ATOM 1060 C C . GLY A 1 143 ? -8.755 -1.329 5.728 1.00 83.44 143 GLY A C 1
ATOM 1061 O O . GLY A 1 143 ? -8.549 -1.541 4.534 1.00 83.44 143 GLY A O 1
ATOM 1062 N N . ALA A 1 144 ? -8.418 -0.183 6.326 1.00 87.81 144 ALA A N 1
ATOM 1063 C CA . ALA A 1 144 ? -7.691 0.882 5.644 1.00 87.81 144 ALA A CA 1
ATOM 1064 C C . ALA A 1 144 ? -6.265 0.427 5.313 1.00 87.81 144 ALA A C 1
ATOM 1066 O O . ALA A 1 144 ? -5.509 0.020 6.201 1.00 87.81 144 ALA A O 1
ATOM 1067 N N . VAL A 1 145 ? -5.902 0.527 4.037 1.00 91.50 145 VAL A N 1
ATOM 1068 C CA . VAL A 1 145 ? -4.597 0.116 3.522 1.00 91.50 145 VAL A CA 1
ATOM 1069 C C . VAL A 1 145 ? -3.913 1.263 2.795 1.00 91.50 145 VAL A C 1
ATOM 1071 O O . VAL A 1 145 ? -4.565 2.115 2.194 1.00 91.50 145 VAL A O 1
ATOM 1074 N N . LEU A 1 146 ? -2.589 1.243 2.834 1.00 91.38 146 LEU A N 1
ATOM 1075 C CA . LEU A 1 146 ? -1.716 2.053 2.006 1.00 91.38 146 LEU A CA 1
ATOM 1076 C C . LEU A 1 146 ? -0.788 1.099 1.254 1.00 91.38 146 LEU A C 1
ATOM 1078 O O . LEU A 1 146 ? -0.084 0.295 1.865 1.00 91.38 146 LEU A O 1
ATOM 1082 N N . VAL A 1 147 ? -0.823 1.172 -0.072 1.00 89.75 147 VAL A N 1
ATOM 1083 C CA . VAL A 1 147 ? 0.052 0.416 -0.973 1.00 89.75 147 VAL A CA 1
ATOM 1084 C C . VAL A 1 147 ? 0.944 1.392 -1.725 1.00 89.75 147 VAL A C 1
ATOM 1086 O O . VAL A 1 147 ? 0.539 2.519 -2.002 1.00 89.75 147 VAL A O 1
ATOM 1089 N N . GLU A 1 148 ? 2.146 0.954 -2.078 1.00 86.12 148 GLU A N 1
ATOM 1090 C CA . GLU A 1 148 ? 3.076 1.727 -2.898 1.00 86.12 148 GLU A CA 1
ATOM 1091 C C . GLU A 1 148 ? 3.521 0.879 -4.099 1.00 86.12 148 GLU A C 1
ATOM 1093 O O . GLU A 1 148 ? 3.774 -0.325 -3.964 1.00 86.12 148 GLU A O 1
ATOM 1098 N N . ASP A 1 149 ? 3.540 1.503 -5.278 1.00 83.31 149 ASP A N 1
ATOM 1099 C CA . ASP A 1 149 ? 3.999 0.938 -6.548 1.00 83.31 149 ASP A CA 1
ATOM 1100 C C . ASP A 1 149 ? 4.977 1.907 -7.203 1.00 83.31 149 ASP A C 1
ATOM 1102 O O . ASP A 1 149 ? 4.681 3.086 -7.393 1.00 83.31 149 ASP A O 1
ATOM 1106 N N . THR A 1 150 ? 6.143 1.389 -7.577 1.00 83.69 150 THR A N 1
ATOM 1107 C CA . THR A 1 150 ? 7.213 2.163 -8.203 1.00 83.69 150 THR A CA 1
ATOM 1108 C C . THR A 1 150 ? 7.295 1.803 -9.686 1.00 83.69 150 THR A C 1
ATOM 1110 O O . THR A 1 150 ? 7.388 0.626 -10.031 1.00 83.69 150 THR A O 1
ATOM 1113 N N . CYS A 1 151 ? 7.306 2.805 -10.566 1.00 86.38 151 CYS A N 1
ATOM 1114 C CA . CYS A 1 151 ? 7.464 2.629 -12.013 1.00 86.38 151 CYS A CA 1
ATOM 1115 C C . CYS A 1 151 ? 8.696 3.397 -12.510 1.00 86.38 151 CYS A C 1
ATOM 1117 O O . CYS A 1 151 ? 8.995 4.470 -11.989 1.00 86.38 151 CYS A O 1
ATOM 1119 N N . LEU A 1 152 ? 9.371 2.883 -13.543 1.00 86.69 152 LEU A N 1
ATOM 1120 C CA . LEU A 1 152 ? 10.440 3.597 -14.255 1.00 86.69 152 LEU A CA 1
ATOM 1121 C C . LEU A 1 152 ? 10.113 3.643 -15.745 1.00 86.69 152 LEU A C 1
ATOM 1123 O O . LEU A 1 152 ? 10.067 2.601 -16.390 1.00 86.69 152 LEU A O 1
ATOM 1127 N N . ALA A 1 153 ? 9.897 4.835 -16.289 1.00 88.62 153 ALA A N 1
ATOM 1128 C CA . ALA A 1 153 ? 9.518 5.033 -17.683 1.00 88.62 153 ALA A CA 1
ATOM 1129 C C . ALA A 1 153 ? 10.635 5.756 -18.444 1.00 88.62 153 ALA A C 1
ATOM 1131 O O . ALA A 1 153 ? 11.033 6.851 -18.051 1.00 88.62 153 ALA A O 1
ATOM 1132 N N . PHE A 1 154 ? 11.118 5.157 -19.535 1.00 88.19 154 PHE A N 1
ATOM 1133 C CA . PHE A 1 154 ? 12.043 5.808 -20.458 1.00 88.19 154 PHE A CA 1
ATOM 1134 C C . PHE A 1 154 ? 11.297 6.318 -21.691 1.00 88.19 154 PHE A C 1
ATOM 1136 O O . PHE A 1 154 ? 10.638 5.544 -22.391 1.00 88.19 154 PHE A O 1
ATOM 1143 N N . ASP A 1 155 ? 11.444 7.605 -22.001 1.00 88.19 155 ASP A N 1
ATOM 1144 C CA . ASP A 1 155 ? 10.785 8.225 -23.158 1.00 88.19 155 ASP A CA 1
ATOM 1145 C C . ASP A 1 155 ? 11.219 7.576 -24.482 1.00 88.19 155 ASP A C 1
ATOM 1147 O O . ASP A 1 155 ? 10.385 7.297 -25.345 1.00 88.19 155 ASP A O 1
ATOM 1151 N N . ALA A 1 156 ? 12.509 7.238 -24.606 1.00 87.75 156 ALA A N 1
ATOM 1152 C CA . ALA A 1 156 ? 13.069 6.550 -25.773 1.00 87.75 156 ALA A CA 1
ATOM 1153 C C . ALA A 1 156 ? 12.425 5.173 -26.022 1.00 87.75 156 ALA A C 1
ATOM 1155 O O . ALA A 1 156 ? 12.276 4.751 -27.167 1.00 87.75 156 ALA A O 1
ATOM 1156 N N . LEU A 1 157 ? 11.969 4.502 -24.959 1.00 85.25 157 LEU A N 1
ATOM 1157 C CA . LEU A 1 157 ? 11.286 3.209 -25.027 1.00 85.25 157 LEU A CA 1
ATOM 1158 C C . LEU A 1 157 ? 9.762 3.350 -24.897 1.00 85.25 157 LEU A C 1
ATOM 1160 O O . LEU A 1 157 ? 9.079 2.407 -24.494 1.00 85.25 157 LEU A O 1
ATOM 1164 N N . LYS A 1 158 ? 9.214 4.530 -25.228 1.00 85.69 158 LYS A N 1
ATOM 1165 C CA . LYS A 1 158 ? 7.773 4.838 -25.177 1.00 85.69 158 LYS A CA 1
ATOM 1166 C C . LYS A 1 158 ? 7.138 4.504 -23.819 1.00 85.69 158 LYS A C 1
ATOM 1168 O O . LYS A 1 158 ? 6.023 3.992 -23.756 1.00 85.69 158 LYS A O 1
ATOM 1173 N N . GLY A 1 159 ? 7.861 4.786 -22.736 1.00 84.94 159 GLY A N 1
ATOM 1174 C CA . GLY A 1 159 ? 7.402 4.587 -21.362 1.00 84.94 159 GLY A CA 1
ATOM 1175 C C . GLY A 1 159 ? 7.724 3.218 -20.756 1.00 84.94 159 GLY A C 1
ATOM 1176 O O . GLY A 1 159 ? 7.410 2.992 -19.587 1.00 84.94 159 GLY A O 1
ATOM 1177 N N . LEU A 1 160 ? 8.375 2.315 -21.496 1.00 85.94 160 LEU A N 1
ATOM 1178 C CA . LEU A 1 160 ? 8.919 1.074 -20.937 1.00 85.94 160 LEU A CA 1
ATOM 1179 C C . LEU A 1 160 ? 10.201 1.338 -20.123 1.00 85.94 160 LEU A C 1
ATOM 1181 O O . LEU A 1 160 ? 10.887 2.329 -20.377 1.00 85.94 160 LEU A O 1
ATOM 1185 N N . PRO A 1 161 ? 10.547 0.469 -19.151 1.00 87.38 161 PRO A N 1
ATOM 1186 C CA . PRO A 1 161 ? 9.822 -0.737 -18.716 1.00 87.38 161 PRO A CA 1
ATOM 1187 C C . PRO A 1 161 ? 8.547 -0.459 -17.897 1.00 87.38 161 PRO A C 1
ATOM 1189 O O . PRO A 1 161 ? 7.745 -1.365 -17.673 1.00 87.38 161 PRO A O 1
ATOM 1192 N N . GLY A 1 162 ? 8.337 0.781 -17.461 1.00 87.50 162 GLY A N 1
ATOM 1193 C CA . GLY A 1 162 ? 7.157 1.231 -16.731 1.00 87.50 162 GLY A CA 1
ATOM 1194 C C . GLY A 1 162 ? 6.975 0.486 -15.398 1.00 87.50 162 GLY A C 1
ATOM 1195 O O . GLY A 1 162 ? 7.918 0.427 -14.601 1.00 87.50 162 GLY A O 1
ATOM 1196 N N . PRO A 1 163 ? 5.790 -0.094 -15.127 1.00 85.62 163 PRO A N 1
ATOM 1197 C CA . PRO A 1 163 ? 5.509 -0.834 -13.890 1.00 85.62 163 PRO A CA 1
ATOM 1198 C C . PRO A 1 163 ? 6.284 -2.156 -13.784 1.00 85.62 163 PRO A C 1
ATOM 1200 O O . PRO A 1 163 ? 6.362 -2.755 -12.715 1.00 85.62 163 PRO A O 1
ATOM 1203 N N . TYR A 1 164 ? 6.904 -2.614 -14.874 1.00 84.81 164 TYR A N 1
ATOM 1204 C CA . TYR A 1 164 ? 7.611 -3.894 -14.929 1.00 84.81 164 TYR A CA 1
ATOM 1205 C C . TYR A 1 164 ? 9.085 -3.796 -14.519 1.00 84.81 164 TYR A C 1
ATOM 1207 O O . TYR A 1 164 ? 9.822 -4.777 -14.632 1.00 84.81 164 TYR A O 1
ATOM 1215 N N . ILE A 1 165 ? 9.532 -2.641 -14.016 1.00 86.94 165 ILE A N 1
ATOM 1216 C CA . ILE A 1 165 ? 10.937 -2.374 -13.681 1.00 86.94 165 ILE A CA 1
ATOM 1217 C C . ILE A 1 165 ? 11.562 -3.430 -12.758 1.00 86.94 165 ILE A C 1
ATOM 1219 O O . ILE A 1 165 ? 12.713 -3.808 -12.952 1.00 86.94 165 ILE A O 1
ATOM 1223 N N . LYS A 1 166 ? 10.801 -3.987 -11.809 1.00 84.88 166 LYS A N 1
ATOM 1224 C CA . LYS A 1 166 ? 11.269 -5.066 -10.922 1.00 84.88 166 LYS A CA 1
ATOM 1225 C C . LYS A 1 166 ? 11.747 -6.296 -11.704 1.00 84.88 166 LYS A C 1
ATOM 1227 O O . LYS A 1 166 ? 12.771 -6.887 -11.362 1.00 84.88 166 LYS A O 1
ATOM 1232 N N . TRP A 1 167 ? 11.020 -6.674 -12.754 1.00 85.69 167 TRP A N 1
ATOM 1233 C CA . TRP A 1 167 ? 11.350 -7.823 -13.598 1.00 85.69 167 TRP A CA 1
ATOM 1234 C C . TRP A 1 167 ? 12.537 -7.529 -14.510 1.00 85.69 167 TRP A C 1
ATOM 1236 O O . TRP A 1 167 ? 13.419 -8.375 -14.638 1.00 85.69 167 TRP A O 1
ATOM 1246 N N . PHE A 1 168 ? 12.607 -6.316 -15.063 1.00 86.69 168 PHE A N 1
ATOM 1247 C CA . PHE A 1 168 ? 13.753 -5.870 -15.858 1.00 86.69 168 PHE A CA 1
ATOM 1248 C C . PHE A 1 168 ? 15.033 -5.848 -15.019 1.00 86.69 168 PHE A C 1
ATOM 1250 O O . PHE A 1 168 ? 16.009 -6.495 -15.385 1.00 86.69 168 PHE A O 1
ATOM 1257 N N . LEU A 1 169 ? 15.010 -5.215 -13.843 1.00 86.12 169 LEU A N 1
ATOM 1258 C CA . LEU A 1 169 ? 16.160 -5.184 -12.936 1.00 86.12 169 LEU A CA 1
ATOM 1259 C C . LEU A 1 169 ? 16.609 -6.584 -12.513 1.00 86.12 169 LEU A C 1
ATOM 1261 O O . LEU A 1 169 ? 17.804 -6.826 -12.392 1.00 86.12 169 LEU A O 1
ATOM 1265 N N . ARG A 1 170 ? 15.675 -7.520 -12.311 1.00 85.81 170 ARG A N 1
ATOM 1266 C CA . ARG A 1 170 ? 16.021 -8.909 -11.985 1.00 85.81 170 ARG A CA 1
ATOM 1267 C C . ARG A 1 170 ? 16.653 -9.654 -13.163 1.00 85.81 170 ARG A C 1
ATOM 1269 O O . ARG A 1 170 ? 17.494 -10.517 -12.935 1.00 85.81 170 ARG A O 1
ATOM 1276 N N . ALA A 1 171 ? 16.204 -9.380 -14.384 1.00 87.44 171 ALA A N 1
ATOM 1277 C CA . ALA A 1 171 ? 16.651 -10.093 -15.574 1.00 87.44 171 ALA A CA 1
ATOM 1278 C C . ALA A 1 171 ? 17.992 -9.572 -16.103 1.00 87.44 171 ALA A C 1
ATOM 1280 O O . ALA A 1 171 ? 18.866 -10.378 -16.408 1.00 87.44 171 ALA A O 1
ATOM 1281 N N . VAL A 1 172 ? 18.144 -8.248 -16.215 1.00 86.44 172 VAL A N 1
ATOM 1282 C CA . VAL A 1 172 ? 19.324 -7.622 -16.836 1.00 86.44 172 VAL A CA 1
ATOM 1283 C C . VAL A 1 172 ? 20.264 -6.970 -15.822 1.00 86.44 172 VAL A C 1
ATOM 1285 O O . VAL A 1 172 ? 21.454 -6.861 -16.078 1.00 86.44 172 VAL A O 1
ATOM 1288 N N . GLY A 1 173 ? 19.775 -6.601 -14.638 1.00 86.81 173 GLY A N 1
ATOM 1289 C CA . GLY A 1 173 ? 20.559 -5.846 -13.660 1.00 86.81 173 GLY A CA 1
ATOM 1290 C C . GLY A 1 173 ? 20.579 -4.335 -13.941 1.00 86.81 173 GLY A C 1
ATOM 1291 O O . GLY A 1 173 ? 20.181 -3.886 -15.015 1.00 86.81 173 GLY A O 1
ATOM 1292 N N . PRO A 1 174 ? 20.995 -3.521 -12.956 1.00 84.56 174 PRO A N 1
ATOM 1293 C CA . PRO A 1 174 ? 20.962 -2.063 -13.067 1.00 84.56 174 PRO A CA 1
ATOM 1294 C C . PRO A 1 174 ? 21.979 -1.498 -14.067 1.00 84.56 174 PRO A C 1
ATOM 1296 O O . PRO A 1 174 ? 21.675 -0.500 -14.711 1.00 84.56 174 PRO A O 1
ATOM 1299 N N . GLU A 1 175 ? 23.156 -2.118 -14.209 1.00 84.31 175 GLU A N 1
ATOM 1300 C CA . GLU A 1 175 ? 24.199 -1.651 -15.137 1.00 84.31 175 GLU A CA 1
ATOM 1301 C C . GLU A 1 175 ? 23.759 -1.827 -16.592 1.00 84.31 175 GLU A C 1
ATOM 1303 O O . GLU A 1 175 ? 23.747 -0.871 -17.364 1.00 84.31 175 GLU A O 1
ATOM 1308 N N . GLU A 1 176 ? 23.281 -3.024 -16.934 1.00 82.50 176 GLU A N 1
ATOM 1309 C CA . GLU A 1 176 ? 22.807 -3.327 -18.283 1.00 82.50 176 GLU A CA 1
ATOM 1310 C C . GLU A 1 176 ? 21.569 -2.512 -18.645 1.00 82.50 176 GLU A C 1
ATOM 1312 O O . GLU A 1 176 ? 21.425 -2.137 -19.799 1.00 82.50 176 GLU A O 1
ATOM 1317 N N . LEU A 1 177 ? 20.694 -2.173 -17.685 1.00 82.06 177 LEU A N 1
ATOM 1318 C CA . LEU A 1 177 ? 19.497 -1.363 -17.946 1.00 82.06 177 LEU A CA 1
ATOM 1319 C C . LEU A 1 177 ? 19.828 0.000 -18.583 1.00 82.06 177 LEU A C 1
ATOM 1321 O O . LEU A 1 177 ? 19.041 0.489 -19.392 1.00 82.06 177 LEU A O 1
ATOM 1325 N N . GLY A 1 178 ? 20.981 0.593 -18.254 1.00 77.00 178 GLY A N 1
ATOM 1326 C CA . GLY A 1 178 ? 21.464 1.821 -18.892 1.00 77.00 178 GLY A CA 1
ATOM 1327 C C . GLY A 1 178 ? 21.887 1.608 -20.347 1.00 77.00 178 GLY A C 1
ATOM 1328 O O . GLY A 1 178 ? 21.585 2.437 -21.201 1.00 77.00 178 GLY A O 1
ATOM 1329 N N . VAL A 1 179 ? 22.480 0.452 -20.649 1.00 79.25 179 VAL A N 1
ATOM 1330 C CA . VAL A 1 179 ? 22.940 0.082 -21.997 1.00 79.25 179 VAL A CA 1
ATOM 1331 C C . VAL A 1 179 ? 21.768 -0.039 -22.979 1.00 79.25 179 VAL A C 1
ATOM 1333 O O . VAL A 1 179 ? 21.919 0.295 -24.149 1.00 79.25 179 VAL A O 1
ATOM 1336 N N . TRP A 1 180 ? 20.560 -0.405 -22.524 1.00 71.62 180 TRP A N 1
ATOM 1337 C CA . TRP A 1 180 ? 19.348 -0.410 -23.371 1.00 71.62 180 TRP A CA 1
ATOM 1338 C C . TRP A 1 180 ? 19.003 0.964 -23.961 1.00 71.62 180 TRP A C 1
ATOM 1340 O O . TRP A 1 180 ? 18.276 1.029 -24.951 1.00 71.62 180 TRP A O 1
ATOM 1350 N N . LEU A 1 181 ? 19.498 2.049 -23.360 1.00 69.94 181 LEU A N 1
ATOM 1351 C CA . LEU A 1 181 ? 19.342 3.414 -23.867 1.00 69.94 181 LEU A CA 1
ATOM 1352 C C . LEU A 1 181 ? 20.506 3.849 -24.769 1.00 69.94 181 LEU A C 1
ATOM 1354 O O . LEU A 1 181 ? 20.388 4.863 -25.450 1.00 69.94 181 LEU A O 1
ATOM 1358 N N . GLU A 1 182 ? 21.609 3.100 -24.772 1.00 68.50 182 GLU A N 1
ATOM 1359 C CA . GLU A 1 182 ? 22.793 3.343 -25.605 1.00 68.50 182 GLU A CA 1
ATOM 1360 C C . GLU A 1 182 ? 22.726 2.606 -26.949 1.00 68.50 182 GLU A C 1
ATOM 1362 O O . GLU A 1 182 ? 23.463 2.949 -27.872 1.00 68.50 182 GLU A O 1
ATOM 1367 N N . VAL A 1 183 ? 21.840 1.611 -27.092 1.00 57.47 183 VAL A N 1
ATOM 1368 C CA . VAL A 1 183 ? 21.624 0.940 -28.379 1.00 57.47 183 VAL A CA 1
ATOM 1369 C C . VAL A 1 183 ? 20.866 1.892 -29.299 1.00 57.47 183 VAL A C 1
ATOM 1371 O O . VAL A 1 183 ? 19.651 2.050 -29.187 1.00 57.47 183 VAL A O 1
ATOM 1374 N N . ASP A 1 184 ? 21.618 2.546 -30.183 1.00 46.97 184 ASP A N 1
ATOM 1375 C CA . ASP A 1 184 ? 21.128 3.438 -31.226 1.00 46.97 184 ASP A CA 1
ATOM 1376 C C . ASP A 1 184 ? 19.816 2.938 -31.846 1.00 46.97 184 ASP A C 1
ATOM 1378 O O . ASP A 1 184 ? 19.712 1.827 -32.378 1.00 46.97 184 ASP A O 1
ATOM 1382 N N . ILE A 1 185 ? 18.829 3.831 -31.809 1.00 45.81 185 ILE A N 1
ATOM 1383 C CA . ILE A 1 185 ? 17.704 3.876 -32.736 1.00 45.81 185 ILE A CA 1
ATOM 1384 C C . ILE A 1 185 ? 18.307 3.845 -34.151 1.00 45.81 185 ILE A C 1
ATOM 1386 O O . ILE A 1 185 ? 18.752 4.872 -34.659 1.00 45.81 185 ILE A O 1
ATOM 1390 N N . CYS A 1 186 ? 18.378 2.655 -34.751 1.00 37.09 186 CYS A N 1
ATOM 1391 C CA . CYS A 1 186 ? 18.640 2.480 -36.179 1.00 37.09 186 CYS A CA 1
ATOM 1392 C C . CYS A 1 186 ? 17.374 2.779 -36.986 1.00 37.09 186 CYS A C 1
ATOM 1394 O O . CYS A 1 186 ? 16.279 2.348 -36.549 1.00 37.09 186 CYS A O 1
#

Radius of gyration: 24.59 Å; chains: 1; bounding box: 58×35×80 Å

pLDDT: mean 75.22, std 16.26, range [31.47, 91.62]